Protein AF-A0AAV7ZKL2-F1 (afdb_monomer_lite)

Organism: NCBI:txid1746091

Foldseek 3Di:
DPPVVVVVVVVVVVVVVVVVVVVVVVVVVVVVVVVVVVVVVVVVVVVVVVPPPPDPDPDPDDDDDDDPDDDDDDPDDPDPDPPPPPVVVLVVQLVVLLQVQLVVLLVVLVVVLQQCQDFDDDPPDTDPRGVVQLVCLVVVLVVVLVCCLVPVLPLVVVLVVVQVVLVCVLVDCPPVVLVVVLCVLPDPVVLVVQVVVLVVLCVDPNVVVCVVVVHRSVVCSVVVSVVVSVVCSVVVVVCSVPDDCPVVPPSVVVSVVVSVVSVVVSVPDHSVNSSVVVCVVVVVPSVVVSVVSSVVSSVVSNVVVVVDPDD

Secondary structure (DSSP, 8-state):
--SHHHHHHHHHHHHHHHHHHHHHHHHHHHHHHHHHHHHHHHHHHHHHTTSS-SSS-S---S---S---------SSSSSSSSSSSHHHHHHHHHHHHHHHHHHHHHHHHHHHHHHHS---STT-PPTT-SHHHHTHHHHHHHHHHHHHHHTS-HHHHHHHHHHHHHHHHHSTTS-HHHHHHHHHTSHHHHHHHHHHHHHHHTSHHHHHHHHTT--GGGGHHHHHHHHHHHHHHHHHHHHHH--HHHH--HHHHHHHHHHHHHHHHHT--HHHHHHHHHHHHHHHHHHHHHHHHHHHHHHHHHHHHTTS--

Radius of gyration: 42.63 Å; chains: 1; bounding box: 90×62×143 Å

Sequence (311 aa):
MSEQSKTKTKDTARESDNESEISIRVNQNESEISSEYSQKISVGLASNTKNESNYFDDLEINKKEDLQKNKPEKTWAKKHLTKGTIRQQTTGEYFLAFGLFGFAGGITNWLAVKMLFDKIGHGKYYLPGSAIIPHRFKAIRETIKNTIMKTFFDQNYLNKYISKKFNRIMSNSDLNIEGKLKNILESPQVEKIIDQKLEDLKNKPEGLVLVMMGIEPSKLKPLILPFIINAAKDFVPLLLSAFDPKKFIKIRKIRKELDKLMTEKLKELTPPIVKKLMEDVIREHLSWLIVWGCVFGGCIGLVSKFAGYGS

Structure (mmCIF, N/CA/C/O backbone):
data_AF-A0AAV7ZKL2-F1
#
_entry.id   AF-A0AAV7ZKL2-F1
#
loop_
_atom_site.group_PDB
_atom_site.id
_atom_site.type_symbol
_atom_site.label_atom_id
_atom_site.label_alt_id
_atom_site.label_comp_id
_atom_site.label_asym_id
_atom_site.label_entity_id
_atom_site.label_seq_id
_atom_site.pdbx_PDB_ins_code
_atom_site.Cartn_x
_atom_site.Cartn_y
_atom_site.Cartn_z
_atom_site.occupancy
_atom_site.B_iso_or_equiv
_atom_site.auth_seq_id
_atom_site.auth_comp_id
_atom_site.auth_asym_id
_atom_site.auth_atom_id
_atom_site.pdbx_PDB_model_num
ATOM 1 N N . MET A 1 1 ? 13.837 -33.362 26.552 1.00 44.59 1 MET A N 1
ATOM 2 C CA . MET A 1 1 ? 14.248 -32.154 25.796 1.00 44.59 1 MET A CA 1
ATOM 3 C C . MET A 1 1 ? 14.617 -32.485 24.338 1.00 44.59 1 MET A C 1
ATOM 5 O O . MET A 1 1 ? 15.546 -31.902 23.801 1.00 44.59 1 MET A O 1
ATOM 9 N N . SER A 1 2 ? 13.900 -33.411 23.679 1.00 45.00 2 SER A N 1
ATOM 10 C CA . SER A 1 2 ? 14.272 -33.940 22.348 1.00 45.00 2 SER A CA 1
ATOM 11 C C . SER A 1 2 ? 13.118 -34.032 21.334 1.00 45.00 2 SER A C 1
ATOM 13 O O . SER A 1 2 ? 13.372 -34.321 20.167 1.00 45.00 2 SER A O 1
ATOM 15 N N . GLU A 1 3 ? 11.868 -33.734 21.714 1.00 37.47 3 GLU A N 1
ATOM 16 C CA . GLU A 1 3 ? 10.716 -33.796 20.791 1.00 37.47 3 GLU A CA 1
ATOM 17 C C . GLU A 1 3 ? 10.340 -32.446 20.160 1.00 37.47 3 GLU A C 1
ATOM 19 O O . GLU A 1 3 ? 9.916 -32.414 19.008 1.00 37.47 3 GLU A O 1
ATOM 24 N N . GLN A 1 4 ? 10.599 -31.315 20.828 1.00 36.25 4 GLN A N 1
ATOM 25 C CA . GLN A 1 4 ? 10.319 -29.981 20.265 1.00 36.25 4 GLN A CA 1
ATOM 26 C C . GLN A 1 4 ? 11.301 -29.543 19.157 1.00 36.25 4 GLN A C 1
ATOM 28 O O . GLN A 1 4 ? 11.009 -28.613 18.409 1.00 36.25 4 GLN A O 1
ATOM 33 N N . SER A 1 5 ? 12.442 -30.226 19.002 1.00 38.50 5 SER A N 1
ATOM 34 C CA . SER A 1 5 ? 13.404 -29.945 17.925 1.00 38.50 5 SER A CA 1
ATOM 35 C C . SER A 1 5 ? 13.091 -30.688 16.622 1.00 38.50 5 SER A C 1
ATOM 37 O O . SER A 1 5 ? 13.609 -30.294 15.584 1.00 38.50 5 SER A O 1
ATOM 39 N N . LYS A 1 6 ? 12.259 -31.744 16.637 1.00 39.72 6 LYS A N 1
ATOM 40 C CA . LYS A 1 6 ? 11.942 -32.535 15.428 1.00 39.72 6 LYS A CA 1
ATOM 41 C C . LYS A 1 6 ? 10.732 -32.003 14.657 1.00 39.72 6 LYS A C 1
ATOM 43 O O . LYS A 1 6 ? 10.650 -32.200 13.448 1.00 39.72 6 LYS A O 1
ATOM 48 N N . THR A 1 7 ? 9.812 -31.310 15.323 1.00 41.25 7 THR A N 1
ATOM 49 C CA . THR A 1 7 ? 8.640 -30.691 14.681 1.00 41.25 7 THR A CA 1
ATOM 50 C C . THR A 1 7 ? 9.015 -29.418 13.924 1.00 41.25 7 THR A C 1
ATOM 52 O O . THR A 1 7 ? 8.575 -29.229 12.794 1.00 41.25 7 THR A O 1
ATOM 55 N N . LYS A 1 8 ? 9.938 -28.612 14.463 1.00 38.28 8 LYS A N 1
ATOM 56 C CA . LYS A 1 8 ? 10.385 -27.360 13.831 1.00 38.28 8 LYS A CA 1
ATOM 57 C C . LYS A 1 8 ? 11.154 -27.568 12.515 1.00 38.28 8 LYS A C 1
ATOM 59 O O . LYS A 1 8 ? 11.077 -26.718 11.634 1.00 38.28 8 LYS A O 1
ATOM 64 N N . THR A 1 9 ? 11.844 -28.702 12.359 1.00 41.78 9 THR A N 1
ATOM 65 C CA . THR A 1 9 ? 12.583 -29.066 11.131 1.00 41.78 9 THR A CA 1
ATOM 66 C C . THR A 1 9 ? 11.676 -29.646 10.039 1.00 41.78 9 THR A C 1
ATOM 68 O O . THR A 1 9 ? 11.985 -29.532 8.859 1.00 41.78 9 THR A O 1
ATOM 71 N N . LYS A 1 10 ? 10.533 -30.249 10.403 1.00 39.06 10 LYS A N 1
ATOM 72 C CA . LYS A 1 10 ? 9.569 -30.792 9.428 1.00 39.06 10 LYS A CA 1
ATOM 73 C C . LYS A 1 10 ? 8.690 -29.714 8.792 1.00 39.06 10 LYS A C 1
ATOM 75 O O . LYS A 1 10 ? 8.343 -29.851 7.623 1.00 39.06 10 LYS A O 1
ATOM 80 N N . ASP A 1 11 ? 8.359 -28.658 9.533 1.00 38.00 11 ASP A N 1
ATOM 81 C CA . ASP A 1 11 ? 7.562 -27.548 8.996 1.00 38.00 11 ASP A CA 1
ATOM 82 C C . ASP A 1 11 ? 8.390 -26.616 8.100 1.00 38.00 11 ASP A C 1
ATOM 84 O O . ASP A 1 11 ? 7.890 -26.156 7.080 1.00 38.00 11 ASP A O 1
ATOM 88 N N . THR A 1 12 ? 9.683 -26.435 8.391 1.00 42.56 12 THR A N 1
ATOM 89 C CA . THR A 1 12 ? 10.598 -25.670 7.521 1.00 42.56 12 THR A CA 1
ATOM 90 C C . THR A 1 12 ? 10.920 -26.389 6.208 1.00 42.56 12 THR A C 1
ATOM 92 O O . THR A 1 12 ? 11.041 -25.728 5.183 1.00 42.56 12 THR A O 1
ATOM 95 N N . ALA A 1 13 ? 10.978 -27.727 6.200 1.00 41.06 13 ALA A N 1
ATOM 96 C CA . ALA A 1 13 ? 11.152 -28.508 4.969 1.00 41.06 13 ALA A CA 1
ATOM 97 C C . ALA A 1 13 ? 9.904 -28.479 4.058 1.00 41.06 13 ALA A C 1
ATOM 99 O O . ALA A 1 13 ? 10.018 -28.434 2.839 1.00 41.06 13 ALA A O 1
ATOM 100 N N . ARG A 1 14 ? 8.693 -28.436 4.635 1.00 40.38 14 ARG A N 1
ATOM 101 C CA . ARG A 1 14 ? 7.444 -28.319 3.855 1.00 40.38 14 ARG A CA 1
ATOM 102 C C . ARG A 1 14 ? 7.221 -26.939 3.238 1.00 40.38 14 ARG A C 1
ATOM 104 O O . ARG A 1 14 ? 6.470 -26.825 2.270 1.00 40.38 14 ARG A O 1
ATOM 111 N N . GLU A 1 15 ? 7.819 -25.901 3.808 1.00 39.53 15 GLU A N 1
ATOM 112 C CA . GLU A 1 15 ? 7.714 -24.532 3.298 1.00 39.53 15 GLU A CA 1
ATOM 113 C C . GLU A 1 15 ? 8.719 -24.298 2.151 1.00 39.53 15 GLU A C 1
ATOM 115 O O . GLU A 1 15 ? 8.346 -23.707 1.140 1.00 39.53 15 GLU A O 1
ATOM 120 N N . SER A 1 16 ? 9.918 -24.899 2.210 1.00 40.97 16 SER A N 1
ATOM 121 C CA . SER A 1 16 ? 10.894 -24.871 1.103 1.00 40.97 16 SER A CA 1
ATOM 122 C C . SER A 1 16 ? 10.471 -25.688 -0.125 1.00 40.97 16 SER A C 1
ATOM 124 O O . SER A 1 16 ? 10.729 -25.285 -1.262 1.00 40.97 16 SER A O 1
ATOM 126 N N . ASP A 1 17 ? 9.787 -26.818 0.078 1.00 41.12 17 ASP A N 1
ATOM 127 C CA . ASP A 1 17 ? 9.305 -27.661 -1.027 1.00 41.12 17 ASP A CA 1
ATOM 128 C C . ASP A 1 17 ? 8.138 -26.993 -1.782 1.00 41.12 17 ASP A C 1
ATOM 130 O O . ASP A 1 17 ? 8.035 -27.091 -3.003 1.00 41.12 17 ASP A O 1
ATOM 134 N N . ASN A 1 18 ? 7.302 -26.214 -1.085 1.00 39.66 18 ASN A N 1
ATOM 135 C CA . ASN A 1 18 ? 6.243 -25.427 -1.723 1.00 39.66 18 ASN A CA 1
ATOM 136 C C . ASN A 1 18 ? 6.785 -24.189 -2.456 1.00 39.66 18 ASN A C 1
ATOM 138 O O . ASN A 1 18 ? 6.288 -23.855 -3.530 1.00 39.66 18 ASN A O 1
ATOM 142 N N . GLU A 1 19 ? 7.801 -23.502 -1.925 1.00 37.06 19 GLU A N 1
ATOM 143 C CA . GLU A 1 19 ? 8.416 -22.356 -2.617 1.00 37.06 19 GLU A CA 1
ATOM 144 C C . GLU A 1 19 ? 9.202 -22.777 -3.870 1.00 37.06 19 GLU A C 1
ATOM 146 O O . GLU A 1 19 ? 9.198 -22.058 -4.876 1.00 37.06 19 GLU A O 1
ATOM 151 N N . SER A 1 20 ? 9.810 -23.967 -3.861 1.00 36.59 20 SER A N 1
ATOM 152 C CA . SER A 1 20 ? 10.465 -24.541 -5.043 1.00 36.59 20 SER A CA 1
ATOM 153 C C . SER A 1 20 ? 9.460 -25.019 -6.102 1.00 36.59 20 SER A C 1
ATOM 155 O O . SER A 1 20 ? 9.633 -24.709 -7.279 1.00 36.59 20 SER A O 1
ATOM 157 N N . GLU A 1 21 ? 8.347 -25.658 -5.724 1.00 37.62 21 GLU A N 1
ATOM 158 C CA . GLU A 1 21 ? 7.284 -25.997 -6.687 1.00 37.62 21 GLU A CA 1
ATOM 159 C C . GLU A 1 21 ? 6.609 -24.756 -7.297 1.00 37.62 21 GLU A C 1
ATOM 161 O O . GLU A 1 21 ? 6.293 -24.743 -8.491 1.00 37.62 21 GLU A O 1
ATOM 166 N N . ILE A 1 22 ? 6.404 -23.694 -6.511 1.00 37.97 22 ILE A N 1
ATOM 167 C CA . ILE A 1 22 ? 5.807 -22.443 -7.001 1.00 37.97 22 ILE A CA 1
ATOM 168 C C . ILE A 1 22 ? 6.769 -21.725 -7.956 1.00 37.97 22 ILE A C 1
ATOM 170 O O . ILE A 1 22 ? 6.339 -21.259 -9.011 1.00 37.97 22 ILE A O 1
ATOM 174 N N . SER A 1 23 ? 8.066 -21.679 -7.645 1.00 32.59 23 SER A N 1
ATOM 175 C CA . SER A 1 23 ? 9.062 -21.059 -8.529 1.00 32.59 23 SER A CA 1
ATOM 176 C C . SER A 1 23 ? 9.281 -21.850 -9.826 1.00 32.59 23 SER A C 1
ATOM 178 O O . SER A 1 23 ? 9.422 -21.233 -10.881 1.00 32.59 23 SER A O 1
ATOM 180 N N . ILE A 1 24 ? 9.198 -23.187 -9.805 1.00 40.25 24 ILE A N 1
ATOM 181 C CA . ILE A 1 24 ? 9.249 -24.021 -11.021 1.00 40.25 24 ILE A CA 1
ATOM 182 C C . ILE A 1 24 ? 8.011 -23.793 -11.906 1.00 40.25 24 ILE A C 1
ATOM 184 O O . ILE A 1 24 ? 8.153 -23.626 -13.119 1.00 40.25 24 ILE A O 1
ATOM 188 N N . ARG A 1 25 ? 6.805 -23.709 -11.324 1.00 36.47 25 ARG A N 1
ATOM 189 C CA . ARG A 1 25 ? 5.566 -23.449 -12.087 1.00 36.47 25 ARG A CA 1
ATOM 190 C C . ARG A 1 25 ? 5.500 -22.039 -12.679 1.00 36.47 25 ARG A C 1
ATOM 192 O O . ARG A 1 25 ? 4.938 -21.863 -13.757 1.00 36.47 25 ARG A O 1
ATOM 199 N N . VAL A 1 26 ? 6.079 -21.039 -12.011 1.00 38.12 26 VAL A N 1
ATOM 200 C CA . VAL A 1 26 ? 6.172 -19.670 -12.551 1.00 38.12 26 VAL A CA 1
ATOM 201 C C . VAL A 1 26 ? 7.152 -19.614 -13.728 1.00 38.12 26 VAL A C 1
ATOM 203 O O . VAL A 1 26 ? 6.817 -19.036 -14.759 1.00 38.12 26 VAL A O 1
ATOM 206 N N . ASN A 1 27 ? 8.298 -20.296 -13.634 1.00 33.47 27 ASN A N 1
ATOM 207 C CA . ASN A 1 27 ? 9.291 -20.331 -14.715 1.00 33.47 27 ASN A CA 1
ATOM 208 C C . ASN A 1 27 ? 8.800 -21.106 -15.954 1.00 33.47 27 ASN A C 1
ATOM 210 O O . ASN A 1 27 ? 9.063 -20.704 -17.086 1.00 33.47 27 ASN A O 1
ATOM 214 N N . GLN A 1 28 ? 8.045 -22.197 -15.761 1.00 34.66 28 GLN A N 1
ATOM 215 C CA . GLN A 1 28 ? 7.435 -22.935 -16.875 1.00 34.66 28 GLN A CA 1
ATOM 216 C C . GLN A 1 28 ? 6.382 -22.093 -17.609 1.00 34.66 28 GLN A C 1
ATOM 218 O O . GLN A 1 28 ? 6.427 -22.017 -18.838 1.00 34.66 28 GLN A O 1
ATOM 223 N N . ASN A 1 29 ? 5.527 -21.369 -16.880 1.00 33.56 29 ASN A N 1
ATOM 224 C CA . ASN A 1 29 ? 4.553 -20.458 -17.487 1.00 33.56 29 ASN A CA 1
ATOM 225 C C . ASN A 1 29 ? 5.222 -19.290 -18.235 1.00 33.56 29 ASN A C 1
ATOM 227 O O . ASN A 1 29 ? 4.767 -18.928 -19.315 1.00 33.56 29 ASN A O 1
ATOM 231 N N . GLU A 1 30 ? 6.317 -18.714 -17.729 1.00 36.22 30 GLU A N 1
ATOM 232 C CA . GLU A 1 30 ? 7.052 -17.662 -18.455 1.00 36.22 30 GLU A CA 1
ATOM 233 C C . GLU A 1 30 ? 7.718 -18.189 -19.738 1.00 36.22 30 GLU A C 1
ATOM 235 O O . GLU A 1 30 ? 7.753 -17.485 -20.753 1.00 36.22 30 GLU A O 1
ATOM 240 N N . SER A 1 31 ? 8.177 -19.446 -19.737 1.00 35.81 31 SER A N 1
ATOM 241 C CA . SER A 1 31 ? 8.758 -20.086 -20.922 1.00 35.81 31 SER A CA 1
ATOM 242 C C . SER A 1 31 ? 7.721 -20.422 -22.005 1.00 35.81 31 SER A C 1
ATOM 244 O O . SER A 1 31 ? 7.977 -20.173 -23.187 1.00 35.81 31 SER A O 1
ATOM 246 N N . GLU A 1 32 ? 6.526 -20.894 -21.627 1.00 39.91 32 GLU A N 1
ATOM 247 C CA . GLU A 1 32 ? 5.429 -21.158 -22.570 1.00 39.91 32 GLU A CA 1
ATOM 248 C C . GLU A 1 32 ? 4.914 -19.860 -23.194 1.00 39.91 32 GLU A C 1
ATOM 250 O O . GLU A 1 32 ? 4.787 -19.776 -24.419 1.00 39.91 32 GLU A O 1
ATOM 255 N N . ILE A 1 33 ? 4.738 -18.816 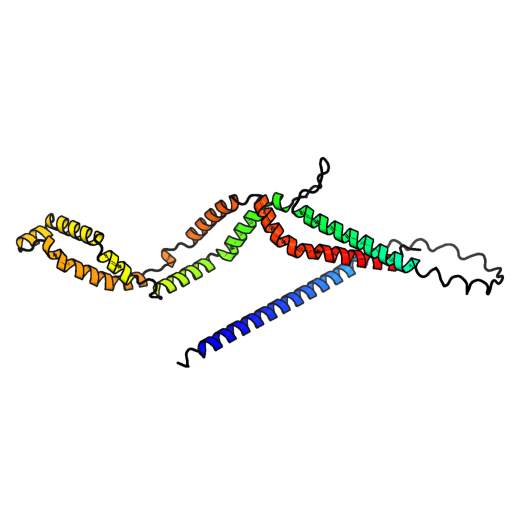-22.376 1.00 40.31 33 ILE A N 1
ATOM 256 C CA . ILE A 1 33 ? 4.294 -17.495 -22.825 1.00 40.31 33 ILE A CA 1
ATOM 257 C C . ILE A 1 33 ? 5.321 -16.885 -23.799 1.00 40.31 33 ILE A C 1
ATOM 259 O O . ILE A 1 33 ? 4.945 -16.399 -24.865 1.00 40.31 33 ILE A O 1
ATOM 263 N N . SER A 1 34 ? 6.624 -16.973 -23.509 1.00 38.09 34 SER A N 1
ATOM 264 C CA . SER A 1 34 ? 7.688 -16.476 -24.401 1.00 38.09 34 SER A CA 1
ATOM 265 C C . SER A 1 34 ? 7.764 -17.235 -25.741 1.00 38.09 34 SER A C 1
ATOM 267 O O . SER A 1 34 ? 8.010 -16.633 -26.796 1.00 38.09 34 SER A O 1
ATOM 269 N N . SER A 1 35 ? 7.476 -18.544 -25.737 1.00 37.53 35 SER A N 1
ATOM 270 C CA . SER A 1 35 ? 7.420 -19.352 -26.964 1.00 37.53 35 SER A CA 1
ATOM 271 C C . SER A 1 35 ? 6.200 -19.015 -27.835 1.00 37.53 35 SER A C 1
ATOM 273 O O . SER A 1 35 ? 6.327 -18.899 -29.058 1.00 37.53 35 SER A O 1
ATOM 275 N N . GLU A 1 36 ? 5.043 -18.751 -27.216 1.00 39.06 36 GLU A N 1
ATOM 276 C CA . GLU A 1 36 ? 3.803 -18.417 -27.922 1.00 39.06 36 GLU A CA 1
ATOM 277 C C . GLU A 1 36 ? 3.873 -17.012 -28.550 1.00 39.06 36 GLU A C 1
ATOM 279 O O . GLU A 1 36 ? 3.409 -16.797 -29.675 1.00 39.06 36 GLU A O 1
ATOM 284 N N . TYR A 1 37 ? 4.534 -16.058 -27.880 1.00 39.56 37 TYR A N 1
ATOM 285 C CA . TYR A 1 37 ? 4.826 -14.740 -28.455 1.00 39.56 37 TYR A CA 1
ATOM 286 C C . TYR A 1 37 ? 5.843 -14.815 -29.604 1.00 39.56 37 TYR A C 1
ATOM 288 O O . TYR A 1 37 ? 5.662 -14.141 -30.620 1.00 39.56 37 TYR A O 1
ATOM 296 N N . SER A 1 38 ? 6.860 -15.678 -29.513 1.00 35.50 38 SER A N 1
ATOM 297 C CA . SER A 1 38 ? 7.850 -15.861 -30.588 1.00 35.50 38 SER A CA 1
ATOM 298 C C . SER A 1 38 ? 7.253 -16.526 -31.840 1.00 35.50 38 SER A C 1
ATOM 300 O O . SER A 1 38 ? 7.606 -16.155 -32.966 1.00 35.50 38 SER A O 1
ATOM 302 N N . GLN A 1 39 ? 6.292 -17.446 -31.680 1.00 39.66 39 GLN A N 1
ATOM 303 C CA . GLN A 1 39 ? 5.546 -18.024 -32.806 1.00 39.66 39 GLN A CA 1
ATOM 304 C C . GLN A 1 39 ? 4.579 -17.022 -33.457 1.00 39.66 39 GLN A C 1
ATOM 306 O O . GLN A 1 39 ? 4.518 -16.935 -34.683 1.00 39.66 39 GLN A O 1
ATOM 311 N N . LYS A 1 40 ? 3.867 -16.199 -32.676 1.00 39.78 40 LYS A N 1
ATOM 312 C CA . LYS A 1 40 ? 2.963 -15.176 -33.241 1.00 39.78 40 LYS A CA 1
ATOM 313 C C . LYS A 1 40 ? 3.714 -14.071 -33.995 1.00 39.78 40 LYS A C 1
ATOM 315 O O . LYS A 1 40 ? 3.207 -13.574 -35.000 1.00 39.78 40 LYS A O 1
ATOM 320 N N . ILE A 1 41 ? 4.936 -13.732 -33.577 1.00 38.78 41 ILE A N 1
ATOM 321 C CA . ILE A 1 41 ? 5.789 -12.755 -34.277 1.00 38.78 41 ILE A CA 1
ATOM 322 C C . ILE A 1 41 ? 6.349 -13.337 -35.586 1.00 38.78 41 ILE A C 1
ATOM 324 O O . ILE A 1 41 ? 6.329 -12.659 -36.612 1.00 38.78 41 ILE A O 1
ATOM 328 N N . SER A 1 42 ? 6.778 -14.602 -35.603 1.00 38.81 42 SER A N 1
ATOM 329 C CA . SER A 1 42 ? 7.300 -15.248 -36.822 1.00 38.81 42 SER A CA 1
ATOM 330 C C . SER A 1 42 ? 6.220 -15.492 -37.888 1.00 38.81 42 SER A C 1
ATOM 332 O O . SER A 1 42 ? 6.487 -15.308 -39.076 1.00 38.81 42 SER A O 1
ATOM 334 N N . VAL A 1 43 ? 4.980 -15.795 -37.487 1.00 45.41 43 VAL A N 1
ATOM 335 C CA . VAL A 1 43 ? 3.835 -15.898 -38.414 1.00 45.41 43 VAL A CA 1
ATOM 336 C C . VAL A 1 43 ? 3.407 -14.521 -38.946 1.00 45.41 43 VAL A C 1
ATOM 338 O O . VAL A 1 43 ? 3.100 -14.399 -40.131 1.00 45.41 43 VAL A O 1
ATOM 341 N N . GLY A 1 44 ? 3.466 -13.466 -38.122 1.00 35.97 44 GLY A N 1
ATOM 342 C CA . GLY A 1 44 ? 3.170 -12.090 -38.546 1.00 35.97 44 GLY A CA 1
ATOM 343 C C . GLY A 1 44 ? 4.200 -11.496 -39.518 1.00 35.97 44 GLY A C 1
ATOM 344 O O . GLY A 1 44 ? 3.829 -10.777 -40.449 1.00 35.97 44 GLY A O 1
ATOM 345 N N . LEU A 1 45 ? 5.485 -11.840 -39.365 1.00 35.25 45 LEU A N 1
ATOM 346 C CA . LEU A 1 45 ? 6.537 -11.442 -40.309 1.00 35.25 45 LEU A CA 1
ATOM 347 C C . LEU A 1 45 ? 6.459 -12.206 -41.643 1.00 35.25 45 LEU A C 1
ATOM 349 O O . LEU A 1 45 ? 6.716 -11.611 -42.686 1.00 35.25 45 LEU A O 1
ATOM 353 N N . ALA A 1 46 ? 6.031 -13.474 -41.650 1.00 37.22 46 ALA A N 1
ATOM 354 C CA . ALA A 1 46 ? 5.854 -14.251 -42.883 1.00 37.22 46 ALA A CA 1
ATOM 355 C C . ALA A 1 46 ? 4.652 -13.795 -43.738 1.00 37.22 46 ALA A C 1
ATOM 357 O O . ALA A 1 46 ? 4.631 -14.021 -44.948 1.00 37.22 46 ALA A O 1
ATOM 358 N N . SER A 1 47 ? 3.654 -13.133 -43.139 1.00 36.88 47 SER A N 1
ATOM 359 C CA . SER A 1 47 ? 2.526 -12.546 -43.878 1.00 36.88 47 SER A CA 1
ATOM 360 C C . SER A 1 47 ? 2.833 -11.187 -44.514 1.00 36.88 47 SER A C 1
ATOM 362 O O . SER A 1 47 ? 2.133 -10.799 -45.446 1.00 36.88 47 SER A O 1
ATOM 364 N N . ASN A 1 48 ? 3.877 -10.482 -44.062 1.00 33.34 48 ASN A N 1
ATOM 365 C CA . ASN A 1 48 ? 4.215 -9.149 -44.574 1.00 33.34 48 ASN A CA 1
ATOM 366 C C . ASN A 1 48 ? 5.291 -9.168 -45.678 1.00 33.34 48 ASN A C 1
ATOM 368 O O . ASN A 1 48 ? 5.440 -8.199 -46.409 1.00 33.34 48 ASN A O 1
ATOM 372 N N . THR A 1 49 ? 5.995 -10.288 -45.869 1.00 34.19 49 THR A N 1
ATOM 373 C CA . THR A 1 49 ? 6.993 -10.461 -46.944 1.00 34.19 49 THR A CA 1
ATOM 374 C C . THR A 1 49 ? 6.392 -10.859 -48.295 1.00 34.19 49 THR A C 1
ATOM 376 O O . THR A 1 49 ? 7.100 -10.873 -49.297 1.00 34.19 49 THR A O 1
ATOM 379 N N . LYS A 1 50 ? 5.086 -11.156 -48.366 1.00 33.53 50 LYS A N 1
ATOM 380 C CA . LYS A 1 50 ? 4.395 -11.469 -49.632 1.00 33.53 50 LYS A CA 1
ATOM 381 C C . LYS A 1 50 ? 3.832 -10.251 -50.368 1.00 33.53 50 LYS A C 1
ATOM 383 O O . LYS A 1 50 ? 3.369 -10.416 -51.490 1.00 33.53 50 LYS A O 1
ATOM 388 N N . ASN A 1 51 ? 3.880 -9.053 -49.779 1.00 33.84 51 ASN A N 1
ATOM 389 C CA . ASN A 1 51 ? 3.267 -7.856 -50.368 1.00 33.84 51 ASN A CA 1
ATOM 390 C C . ASN A 1 51 ? 4.269 -6.804 -50.882 1.00 33.84 51 ASN A C 1
ATOM 392 O O . ASN A 1 51 ? 3.853 -5.754 -51.356 1.00 33.84 51 ASN A O 1
ATOM 396 N N . GLU A 1 52 ? 5.572 -7.102 -50.853 1.00 31.91 52 GLU A N 1
ATOM 397 C CA . GLU A 1 52 ? 6.639 -6.250 -51.415 1.00 31.91 52 GLU A CA 1
ATOM 398 C C . GLU A 1 52 ? 7.386 -6.928 -52.585 1.00 31.91 52 GLU A C 1
ATOM 400 O O . GLU A 1 52 ? 8.514 -6.574 -52.908 1.00 31.91 52 GLU A O 1
ATOM 405 N N . SER A 1 53 ? 6.752 -7.901 -53.252 1.00 31.98 53 SER A N 1
ATOM 406 C CA . SER A 1 53 ? 7.309 -8.622 -54.416 1.00 31.98 53 SER A CA 1
ATOM 407 C C . SER A 1 53 ? 6.868 -8.060 -55.781 1.00 31.98 53 SER A C 1
ATOM 409 O O . SER A 1 53 ? 7.173 -8.667 -56.798 1.00 31.98 53 SER A O 1
ATOM 411 N N . ASN A 1 54 ? 6.162 -6.925 -55.839 1.00 33.97 54 ASN A N 1
ATOM 412 C CA . ASN A 1 54 ? 5.593 -6.388 -57.088 1.00 33.97 54 ASN A CA 1
ATOM 413 C C . ASN A 1 54 ? 6.069 -4.959 -57.398 1.00 33.97 54 ASN A C 1
ATOM 415 O O . ASN A 1 54 ? 5.245 -4.080 -57.635 1.00 33.97 54 ASN A O 1
ATOM 419 N N . TYR A 1 55 ? 7.381 -4.703 -57.371 1.00 33.09 55 TYR A N 1
ATOM 420 C CA . TYR A 1 55 ? 7.924 -3.416 -57.845 1.00 33.09 55 TYR A CA 1
ATOM 421 C C . TYR A 1 55 ? 9.274 -3.488 -58.582 1.00 33.09 55 TYR A C 1
ATOM 423 O O . TYR A 1 55 ? 9.859 -2.449 -58.873 1.00 33.09 55 TYR A O 1
ATOM 431 N N . PHE A 1 56 ? 9.755 -4.680 -58.942 1.00 30.56 56 PHE A N 1
ATOM 432 C CA . PHE A 1 56 ? 10.994 -4.852 -59.711 1.00 30.56 56 PHE A CA 1
ATOM 433 C C . PHE A 1 56 ? 10.871 -6.030 -60.688 1.00 30.56 56 PHE A C 1
ATOM 435 O O . PHE A 1 56 ? 11.540 -7.036 -60.511 1.00 30.56 56 PHE A O 1
ATOM 442 N N . ASP A 1 57 ? 10.008 -5.914 -61.700 1.00 35.09 57 ASP A N 1
ATOM 443 C CA . ASP A 1 57 ? 9.984 -6.865 -62.833 1.00 35.09 57 ASP A CA 1
ATOM 444 C C . ASP A 1 57 ? 9.924 -6.187 -64.217 1.00 35.09 57 ASP A C 1
ATOM 446 O O . ASP A 1 57 ? 9.973 -6.856 -65.244 1.00 35.09 57 ASP A O 1
ATOM 450 N N . ASP A 1 58 ? 9.938 -4.854 -64.283 1.00 33.69 58 ASP A N 1
ATOM 451 C CA . ASP A 1 58 ? 9.975 -4.118 -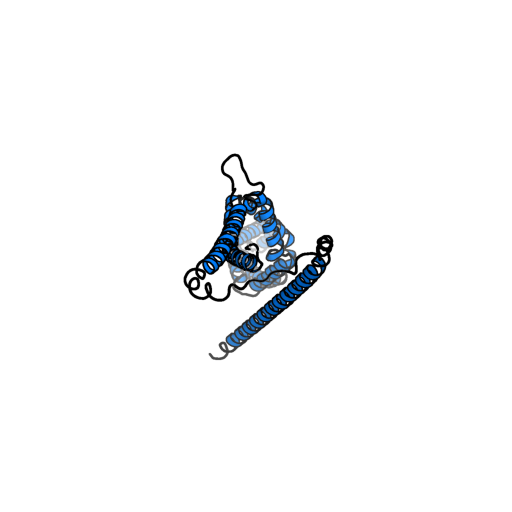65.549 1.00 33.69 58 ASP A CA 1
ATOM 452 C C . ASP A 1 58 ? 11.305 -3.378 -65.685 1.00 33.69 58 ASP A C 1
ATOM 454 O O . ASP A 1 58 ? 11.371 -2.194 -65.372 1.00 33.69 58 ASP A O 1
ATOM 458 N N . LEU A 1 59 ? 12.375 -4.072 -66.097 1.00 35.53 59 LEU A N 1
ATOM 459 C CA . LEU A 1 59 ? 13.564 -3.494 -66.763 1.00 35.53 59 LEU A CA 1
ATOM 460 C C . LEU A 1 59 ? 14.572 -4.587 -67.183 1.00 35.53 59 LEU A C 1
ATOM 462 O O . LEU A 1 59 ? 15.773 -4.470 -66.961 1.00 35.53 59 LEU A O 1
ATOM 466 N N . GLU A 1 60 ? 14.112 -5.660 -67.830 1.00 34.78 60 GLU A N 1
ATOM 467 C CA . GLU A 1 60 ? 15.019 -6.660 -68.419 1.00 34.78 60 GLU A CA 1
ATOM 468 C C . GLU A 1 60 ? 14.591 -7.076 -69.837 1.00 34.78 60 GLU A C 1
ATOM 470 O O . GLU A 1 60 ? 14.503 -8.249 -70.176 1.00 34.78 60 GLU A O 1
ATOM 475 N N . ILE A 1 61 ? 14.327 -6.093 -70.710 1.00 35.91 61 ILE A N 1
ATOM 476 C CA . ILE A 1 61 ? 14.146 -6.322 -72.156 1.00 35.91 61 ILE A CA 1
ATOM 477 C C . ILE A 1 61 ? 14.792 -5.179 -72.958 1.00 35.91 61 ILE A C 1
ATOM 479 O O . ILE A 1 61 ? 14.114 -4.241 -73.361 1.00 35.91 61 ILE A O 1
ATOM 483 N N . ASN A 1 62 ? 16.115 -5.239 -73.160 1.00 31.27 62 ASN A N 1
ATOM 484 C CA . ASN A 1 62 ? 16.829 -4.873 -74.404 1.00 31.27 62 ASN A CA 1
ATOM 485 C C . ASN A 1 62 ? 18.334 -4.680 -74.159 1.00 31.27 62 ASN A C 1
ATOM 487 O O . ASN A 1 62 ? 18.762 -3.612 -73.729 1.00 31.27 62 ASN A O 1
ATOM 491 N N . LYS A 1 63 ? 19.128 -5.702 -74.495 1.00 33.72 63 LYS A N 1
ATOM 492 C CA . LYS A 1 63 ? 20.429 -5.618 -75.200 1.00 33.72 63 LYS A CA 1
ATOM 493 C C . LYS A 1 63 ? 21.144 -6.966 -75.112 1.00 33.72 63 LYS A C 1
ATOM 495 O O . LYS A 1 63 ? 22.145 -7.140 -74.424 1.00 33.72 63 LYS A O 1
ATOM 500 N N . LYS A 1 64 ? 20.616 -7.944 -75.843 1.00 34.75 64 LYS A N 1
ATOM 501 C CA . LYS A 1 64 ? 21.438 -9.007 -76.415 1.00 34.75 64 LYS A CA 1
ATOM 502 C C . LYS A 1 64 ? 21.544 -8.707 -77.895 1.00 34.75 64 LYS A C 1
ATOM 504 O O . LYS A 1 64 ? 20.685 -9.133 -78.644 1.00 34.75 64 LYS A O 1
ATOM 509 N N . GLU A 1 65 ? 22.546 -7.928 -78.264 1.00 34.22 65 GLU A N 1
ATOM 510 C CA . GLU A 1 65 ? 23.236 -8.016 -79.547 1.00 34.22 65 GLU A CA 1
ATOM 511 C C . GLU A 1 65 ? 24.407 -7.031 -79.524 1.00 34.22 65 GLU A C 1
ATOM 513 O O . GLU A 1 65 ? 24.336 -5.964 -78.918 1.00 34.22 65 GLU A O 1
ATOM 518 N N . ASP A 1 66 ? 25.484 -7.471 -80.163 1.00 28.55 66 ASP A N 1
ATOM 519 C CA . ASP A 1 66 ? 26.725 -6.765 -80.468 1.00 28.55 66 ASP A CA 1
ATOM 520 C C . ASP A 1 66 ? 27.904 -6.889 -79.490 1.00 28.55 66 ASP A C 1
ATOM 522 O O . ASP A 1 66 ? 27.892 -6.460 -78.339 1.00 28.55 66 ASP A O 1
ATOM 526 N N . LEU A 1 67 ? 28.995 -7.391 -80.085 1.00 33.00 67 LEU A N 1
ATOM 527 C CA . LEU A 1 67 ? 30.394 -7.394 -79.639 1.00 33.00 67 LEU A CA 1
ATOM 528 C C . LEU A 1 67 ? 30.899 -8.654 -78.929 1.00 33.00 67 LEU A C 1
ATOM 530 O O . LEU A 1 67 ? 31.659 -8.622 -77.965 1.00 33.00 67 LEU A O 1
ATOM 534 N N . GLN A 1 68 ? 30.635 -9.790 -79.569 1.00 32.56 68 GLN A N 1
ATOM 535 C CA . GLN A 1 68 ? 31.602 -10.879 -79.644 1.00 32.56 68 GLN A CA 1
ATOM 536 C C . GLN A 1 68 ? 32.622 -10.563 -80.762 1.00 32.56 68 GLN A C 1
ATOM 538 O O . GLN A 1 68 ? 32.373 -10.887 -81.919 1.00 32.56 68 GLN A O 1
ATOM 543 N N . LYS A 1 69 ? 33.745 -9.892 -80.448 1.00 34.56 69 LYS A N 1
ATOM 544 C CA . LYS A 1 69 ? 35.007 -9.908 -81.234 1.00 34.56 69 LYS A CA 1
ATOM 545 C C . LYS A 1 69 ? 36.131 -9.143 -80.510 1.00 34.56 69 LYS A C 1
ATOM 547 O O . LYS A 1 69 ? 35.907 -8.064 -79.982 1.00 34.56 69 LYS A O 1
ATOM 552 N N . ASN A 1 70 ? 37.342 -9.708 -80.570 1.00 31.16 70 ASN A N 1
ATOM 553 C CA . ASN A 1 70 ? 38.645 -9.223 -80.075 1.00 31.16 70 ASN A CA 1
ATOM 554 C C . ASN A 1 70 ? 38.998 -9.409 -78.587 1.00 31.16 70 ASN A C 1
ATOM 556 O O . ASN A 1 70 ? 38.939 -8.500 -77.765 1.00 31.16 70 ASN A O 1
ATOM 560 N N . LYS A 1 71 ? 39.553 -10.594 -78.302 1.00 38.38 71 LYS A N 1
ATOM 561 C CA . LYS A 1 71 ? 40.611 -10.801 -77.300 1.00 38.38 71 LYS A CA 1
ATOM 562 C C . LYS A 1 71 ? 41.916 -10.175 -77.825 1.00 38.38 71 LYS A C 1
ATOM 564 O O . LYS A 1 71 ? 42.263 -10.427 -78.977 1.00 38.38 71 LYS A O 1
ATOM 569 N N . PRO A 1 72 ? 42.683 -9.471 -76.980 1.00 37.66 72 PRO A N 1
ATOM 570 C CA . PRO A 1 72 ? 44.070 -9.900 -76.835 1.00 37.66 72 PRO A CA 1
ATOM 571 C C . PRO A 1 72 ? 44.472 -10.097 -75.371 1.00 37.66 72 PRO A C 1
ATOM 573 O O . PRO A 1 72 ? 43.957 -9.478 -74.440 1.00 37.66 72 PRO A O 1
ATOM 576 N N . GLU A 1 73 ? 45.400 -11.027 -75.204 1.00 44.62 73 GLU A N 1
ATOM 577 C CA . GLU A 1 73 ? 46.009 -11.479 -73.963 1.00 44.62 73 GLU A CA 1
ATOM 578 C C . GLU A 1 73 ? 46.617 -10.341 -73.136 1.00 44.62 73 GLU A C 1
ATOM 580 O O . GLU A 1 73 ? 47.403 -9.542 -73.640 1.00 44.62 73 GLU A O 1
ATOM 585 N N . LYS A 1 74 ? 46.338 -10.339 -71.827 1.00 36.12 74 LYS A N 1
ATOM 586 C CA . LYS A 1 74 ? 47.243 -9.794 -70.803 1.00 36.12 74 LYS A CA 1
ATOM 587 C C . LYS A 1 74 ? 47.242 -10.705 -69.583 1.00 36.12 74 LYS A C 1
ATOM 589 O O . LYS A 1 74 ? 46.687 -10.403 -68.529 1.00 36.12 74 LYS A O 1
ATOM 594 N N . THR A 1 75 ? 47.864 -11.860 -69.755 1.00 43.69 75 THR A N 1
ATOM 595 C CA . THR A 1 75 ? 48.308 -12.735 -68.676 1.00 43.69 75 THR A CA 1
ATOM 596 C C . THR A 1 75 ? 49.589 -12.175 -68.044 1.00 43.69 75 THR A C 1
ATOM 598 O O . THR A 1 75 ? 50.505 -11.726 -68.722 1.00 43.69 75 THR A O 1
ATOM 601 N N . TRP A 1 76 ? 49.642 -12.274 -66.711 1.00 38.97 76 TRP A N 1
ATOM 602 C CA . TRP A 1 76 ? 50.847 -12.486 -65.891 1.00 38.97 76 TRP A CA 1
ATOM 603 C C . TRP A 1 76 ? 51.539 -11.327 -65.139 1.00 38.97 76 TRP A C 1
ATOM 605 O O . TRP A 1 76 ? 52.332 -11.615 -64.251 1.00 38.97 76 TRP A O 1
ATOM 615 N N . ALA A 1 77 ? 51.182 -10.049 -65.310 1.00 45.25 77 ALA A N 1
ATOM 616 C CA . ALA A 1 77 ? 51.895 -8.948 -64.616 1.00 45.25 77 ALA A CA 1
ATOM 617 C C . ALA A 1 77 ? 51.154 -8.270 -63.438 1.00 45.25 77 ALA A C 1
ATOM 619 O O . ALA A 1 77 ? 51.534 -7.183 -63.011 1.00 45.25 77 ALA A O 1
ATOM 620 N N . LYS A 1 78 ? 50.088 -8.870 -62.885 1.00 44.03 78 LYS A N 1
ATOM 621 C CA . LYS A 1 78 ? 49.306 -8.242 -61.790 1.00 44.03 78 LYS A CA 1
ATOM 622 C C . LYS A 1 78 ? 48.959 -9.165 -60.619 1.00 44.03 78 LYS A C 1
ATOM 624 O O . LYS A 1 78 ? 48.015 -8.897 -59.884 1.00 44.03 78 LYS A O 1
ATOM 629 N N . LYS A 1 79 ? 49.706 -10.262 -60.431 1.00 46.41 79 LYS A N 1
ATOM 630 C CA . LYS A 1 79 ? 49.397 -11.274 -59.399 1.00 46.41 79 LYS A CA 1
ATOM 631 C C . LYS A 1 79 ? 50.255 -11.198 -58.125 1.00 46.41 79 LYS A C 1
ATOM 633 O O . LYS A 1 79 ? 49.900 -11.851 -57.145 1.00 46.41 79 LYS A O 1
ATOM 638 N N . HIS A 1 80 ? 51.314 -10.378 -58.080 1.00 47.59 80 HIS A N 1
ATOM 639 C CA . HIS A 1 80 ? 52.281 -10.429 -56.966 1.00 47.59 80 HIS A CA 1
ATOM 640 C C . HIS A 1 80 ? 52.696 -9.099 -56.310 1.00 47.59 80 HIS A C 1
ATOM 642 O O . HIS A 1 80 ? 53.567 -9.131 -55.451 1.00 47.59 80 HIS A O 1
ATOM 648 N N . LEU A 1 81 ? 52.052 -7.959 -56.596 1.00 51.25 81 LEU A N 1
ATOM 649 C CA . LEU A 1 81 ? 52.439 -6.666 -55.984 1.00 51.25 81 LEU A CA 1
ATOM 650 C C . LEU A 1 81 ? 51.345 -5.929 -55.193 1.00 51.25 81 LEU A C 1
ATOM 652 O O . LEU A 1 81 ? 51.574 -4.831 -54.705 1.00 51.25 81 LEU A O 1
ATOM 656 N N . THR A 1 82 ? 50.177 -6.534 -54.977 1.00 48.28 82 THR A N 1
ATOM 657 C CA . THR A 1 82 ? 49.056 -5.892 -54.253 1.00 48.28 82 THR A CA 1
ATOM 658 C C . THR A 1 82 ? 48.429 -6.792 -53.188 1.00 48.28 82 THR A C 1
ATOM 660 O O . THR A 1 82 ? 47.235 -6.716 -52.919 1.00 48.28 82 THR A O 1
ATOM 663 N N . LYS A 1 83 ? 49.217 -7.666 -52.551 1.00 46.44 83 LYS A N 1
ATOM 664 C CA . LYS A 1 83 ? 48.721 -8.518 -51.450 1.00 46.44 83 LYS A CA 1
ATOM 665 C C . LYS A 1 83 ? 49.065 -8.013 -50.041 1.00 46.44 83 LYS A C 1
ATOM 667 O O . LYS A 1 83 ? 48.602 -8.609 -49.077 1.00 46.44 83 LYS A O 1
ATOM 672 N N . GLY A 1 84 ? 49.819 -6.915 -49.917 1.00 48.00 84 GLY A N 1
ATOM 673 C CA . GLY A 1 84 ? 50.262 -6.370 -48.623 1.00 48.00 84 GLY A CA 1
ATOM 674 C C . GLY A 1 84 ? 49.419 -5.230 -48.036 1.00 48.00 84 GLY A C 1
ATOM 675 O O . GLY A 1 84 ? 49.441 -5.041 -46.827 1.00 48.00 84 GLY A O 1
ATOM 676 N N . THR A 1 85 ? 48.649 -4.493 -48.847 1.00 48.66 85 THR A N 1
ATOM 677 C CA . THR A 1 85 ? 48.053 -3.207 -48.402 1.00 48.66 85 THR A CA 1
ATOM 678 C C . THR A 1 85 ? 46.518 -3.176 -48.421 1.00 48.66 85 THR A C 1
ATOM 680 O O . THR A 1 85 ? 45.919 -2.287 -47.832 1.00 48.66 85 THR A O 1
ATOM 683 N N . ILE A 1 86 ? 45.842 -4.167 -49.013 1.00 50.59 86 ILE A N 1
ATOM 684 C CA . ILE A 1 86 ? 44.373 -4.125 -49.202 1.00 50.59 86 ILE A CA 1
ATOM 685 C C . ILE A 1 86 ? 43.594 -4.731 -48.016 1.00 50.59 86 ILE A C 1
ATOM 687 O O . ILE A 1 86 ? 42.400 -4.509 -47.860 1.00 50.59 86 ILE A O 1
ATOM 691 N N . ARG A 1 87 ? 44.253 -5.455 -47.104 1.00 48.84 87 ARG A N 1
ATOM 692 C CA . ARG A 1 87 ? 43.553 -6.214 -46.051 1.00 48.84 87 ARG A CA 1
ATOM 693 C C . ARG A 1 87 ? 43.200 -5.407 -44.789 1.00 48.84 87 ARG A C 1
ATOM 695 O O . ARG A 1 87 ? 42.465 -5.909 -43.947 1.00 48.84 87 ARG A O 1
ATOM 702 N N . GLN A 1 88 ? 43.705 -4.176 -44.658 1.00 52.38 88 GLN A N 1
ATOM 703 C CA . GLN A 1 88 ? 43.432 -3.298 -43.506 1.00 52.38 88 GLN A CA 1
ATOM 704 C C . GLN A 1 88 ? 42.210 -2.385 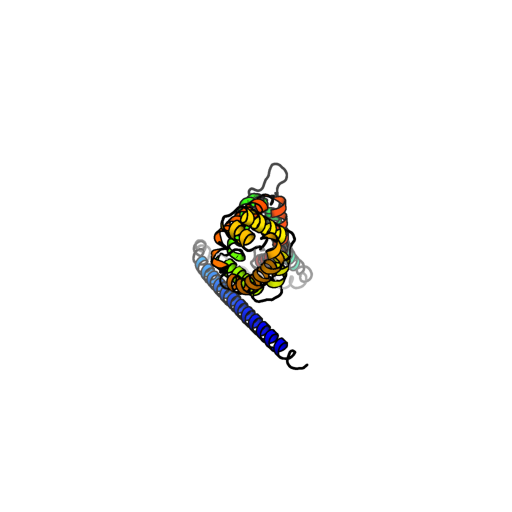-43.709 1.00 52.38 88 GLN A C 1
ATOM 706 O O . GLN A 1 88 ? 41.629 -1.934 -42.727 1.00 52.38 88 GLN A O 1
ATOM 711 N N . GLN A 1 89 ? 41.779 -2.140 -44.954 1.00 54.81 89 GLN A N 1
ATOM 712 C CA . GLN A 1 89 ? 40.636 -1.255 -45.227 1.00 54.81 89 GLN A CA 1
ATOM 713 C C . GLN A 1 89 ? 39.292 -1.923 -44.902 1.00 54.81 89 GLN A C 1
ATOM 715 O O . GLN A 1 89 ? 38.428 -1.297 -44.302 1.00 54.81 89 GLN A O 1
ATOM 720 N N . THR A 1 90 ? 39.145 -3.225 -45.154 1.00 62.94 90 THR A N 1
ATOM 721 C CA . THR A 1 90 ? 37.879 -3.930 -44.903 1.00 62.94 90 THR A CA 1
ATOM 722 C C . THR A 1 90 ? 37.542 -4.068 -43.418 1.00 62.94 90 THR A C 1
ATOM 724 O O . THR A 1 90 ? 36.411 -3.803 -43.034 1.00 62.94 90 THR A O 1
ATOM 727 N N . THR A 1 91 ? 38.492 -4.432 -42.547 1.00 71.31 91 THR A N 1
ATOM 728 C CA . THR A 1 91 ? 38.204 -4.638 -41.109 1.00 71.31 91 THR A CA 1
ATOM 729 C C . THR A 1 91 ? 37.857 -3.330 -40.392 1.00 71.31 91 THR A C 1
ATOM 731 O O . THR A 1 91 ? 36.988 -3.316 -39.519 1.00 71.31 91 THR A O 1
ATOM 734 N N . GLY A 1 92 ? 38.500 -2.224 -40.787 1.00 80.00 92 GLY A N 1
ATOM 735 C CA . GLY A 1 92 ? 38.219 -0.896 -40.240 1.00 80.00 92 GLY A CA 1
ATOM 736 C C . GLY A 1 92 ? 36.797 -0.422 -40.542 1.00 80.00 92 GLY A C 1
ATOM 737 O O . GLY A 1 92 ? 36.157 0.177 -39.682 1.00 80.00 92 GLY A O 1
ATOM 738 N N . GLU A 1 93 ? 36.261 -0.751 -41.718 1.00 82.19 93 GLU A N 1
ATOM 739 C CA . GLU A 1 93 ? 34.904 -0.362 -42.115 1.00 82.19 93 GLU A CA 1
ATOM 740 C C . GLU A 1 93 ? 33.802 -1.092 -41.338 1.00 82.19 93 GLU A C 1
ATOM 742 O O . GLU A 1 93 ? 32.795 -0.474 -40.985 1.00 82.19 93 GLU A O 1
ATOM 747 N N . TYR A 1 94 ? 33.991 -2.378 -41.025 1.00 85.38 94 TYR A N 1
ATOM 748 C CA . TYR A 1 94 ? 33.060 -3.129 -40.173 1.00 85.38 94 TYR A CA 1
ATOM 749 C C . TYR A 1 94 ? 33.062 -2.602 -38.738 1.00 85.38 94 TYR A C 1
ATOM 751 O O . TYR A 1 94 ? 32.000 -2.440 -38.138 1.00 85.38 94 TYR A O 1
ATOM 759 N N . PHE A 1 95 ? 34.243 -2.291 -38.197 1.00 88.94 95 PHE A N 1
ATOM 760 C CA . PHE A 1 95 ? 34.363 -1.724 -36.856 1.00 88.94 95 PHE A CA 1
ATOM 761 C C . PHE A 1 95 ? 33.751 -0.320 -36.776 1.00 88.94 95 PHE A C 1
ATOM 763 O O . PHE A 1 95 ? 33.047 -0.009 -35.817 1.00 88.94 95 PHE A O 1
ATOM 770 N N . LEU A 1 96 ? 33.952 0.507 -37.807 1.00 89.31 96 LEU A N 1
ATOM 771 C CA . LEU A 1 96 ? 33.348 1.835 -37.904 1.00 89.31 96 LEU A CA 1
ATOM 772 C C . LEU A 1 96 ? 31.821 1.739 -37.982 1.00 89.31 96 LEU A C 1
ATOM 774 O O . LEU A 1 96 ? 31.138 2.444 -37.245 1.00 89.31 96 LEU A O 1
ATOM 778 N N . ALA A 1 97 ? 31.274 0.842 -38.807 1.00 89.44 97 ALA A N 1
ATOM 779 C CA . ALA A 1 97 ? 29.830 0.638 -38.885 1.00 89.44 97 ALA A CA 1
ATOM 780 C C . ALA A 1 97 ? 29.251 0.131 -37.554 1.00 89.44 97 ALA A C 1
ATOM 782 O O . ALA A 1 97 ? 28.280 0.698 -37.057 1.00 89.44 97 ALA A O 1
ATOM 783 N N . PHE A 1 98 ? 29.874 -0.868 -36.923 1.00 91.75 98 PHE A N 1
ATOM 784 C CA . PHE A 1 98 ? 29.458 -1.341 -35.601 1.00 91.75 98 PHE A CA 1
ATOM 785 C C . PHE A 1 98 ? 29.472 -0.204 -34.566 1.00 91.75 98 PHE A C 1
ATOM 787 O O . PHE A 1 98 ? 28.501 0.000 -33.840 1.00 91.75 98 PHE A O 1
ATOM 794 N N . GLY A 1 99 ? 30.556 0.574 -34.529 1.00 92.88 99 GLY A N 1
ATOM 795 C CA . GLY A 1 99 ? 30.716 1.688 -33.604 1.00 92.88 99 GLY A CA 1
ATOM 796 C C . GLY A 1 99 ? 29.702 2.806 -33.833 1.00 92.88 99 GLY A C 1
ATOM 797 O O . GLY A 1 99 ? 29.082 3.258 -32.878 1.00 92.88 99 GLY A O 1
ATOM 798 N N . LEU A 1 100 ? 29.487 3.231 -35.082 1.00 93.69 100 LEU A N 1
ATOM 799 C CA . LEU A 1 100 ? 28.588 4.337 -35.416 1.00 93.69 100 LEU A CA 1
ATOM 800 C C . LEU A 1 100 ? 27.125 3.982 -35.138 1.00 93.69 100 LEU A C 1
ATOM 802 O O . LEU A 1 100 ? 26.417 4.751 -34.488 1.00 93.69 100 LEU A O 1
ATOM 806 N N . PHE A 1 101 ? 26.677 2.811 -35.596 1.00 93.25 101 PHE A N 1
ATOM 807 C CA . PHE A 1 101 ? 25.301 2.378 -35.373 1.00 93.25 101 PHE A CA 1
ATOM 808 C C . PHE A 1 101 ? 25.059 1.989 -33.908 1.00 93.25 101 PHE A C 1
ATOM 810 O O . PHE A 1 101 ? 24.006 2.317 -33.360 1.00 93.25 101 PHE A O 1
ATOM 817 N N . GLY A 1 102 ? 26.036 1.375 -33.233 1.00 94.69 102 GLY A N 1
ATOM 818 C CA . GLY A 1 102 ? 25.966 1.107 -31.796 1.00 94.69 102 GLY A CA 1
ATOM 819 C C . GLY A 1 102 ? 25.920 2.390 -30.964 1.00 94.69 102 GLY A C 1
ATOM 820 O O . GLY A 1 102 ? 25.066 2.541 -30.095 1.00 94.69 102 GLY A O 1
ATOM 821 N N . PHE A 1 103 ? 26.766 3.371 -31.273 1.00 95.06 103 PHE A N 1
ATOM 822 C CA . PHE A 1 103 ? 26.760 4.673 -30.607 1.00 95.06 103 PHE A CA 1
ATOM 823 C C . PHE A 1 103 ? 25.445 5.430 -30.828 1.00 95.06 103 PHE A C 1
ATOM 825 O O . PHE A 1 103 ? 24.878 5.958 -29.872 1.00 95.06 103 PHE A O 1
ATOM 832 N N . ALA A 1 104 ? 24.913 5.434 -32.055 1.00 95.44 104 ALA A N 1
ATOM 833 C CA . ALA A 1 104 ? 23.615 6.036 -32.355 1.00 95.44 104 ALA A CA 1
ATOM 834 C C . ALA A 1 104 ? 22.466 5.349 -31.593 1.00 95.44 104 ALA A C 1
ATOM 836 O O . ALA A 1 104 ? 21.589 6.034 -31.057 1.00 95.44 104 ALA A O 1
ATOM 837 N N . GLY A 1 105 ? 22.487 4.015 -31.486 1.00 92.56 105 GLY A N 1
ATOM 838 C CA . GLY A 1 105 ? 21.517 3.246 -30.699 1.00 92.56 105 GLY A CA 1
ATOM 839 C C . GLY A 1 105 ? 21.597 3.559 -29.201 1.00 92.56 105 GLY A C 1
ATOM 840 O O . GLY A 1 105 ? 20.579 3.844 -28.565 1.00 92.56 105 GLY A O 1
ATOM 841 N N . GLY A 1 106 ? 22.813 3.597 -28.652 1.00 93.38 106 GLY A N 1
ATOM 842 C CA . GLY A 1 106 ? 23.071 3.952 -27.258 1.00 93.38 106 GLY A CA 1
ATOM 843 C C . GLY A 1 106 ? 22.642 5.375 -26.909 1.00 93.38 106 GLY A C 1
ATOM 844 O O . GLY A 1 106 ? 21.927 5.577 -25.927 1.00 93.38 106 GLY A O 1
ATOM 845 N N . ILE A 1 107 ? 23.023 6.364 -27.726 1.00 93.25 107 ILE A N 1
ATOM 846 C CA . ILE A 1 107 ? 22.650 7.769 -27.509 1.00 93.25 107 ILE A CA 1
ATOM 847 C C . ILE A 1 107 ? 21.142 7.955 -27.584 1.00 93.25 107 ILE A C 1
ATOM 849 O O . ILE A 1 107 ? 20.579 8.607 -26.706 1.00 93.25 107 ILE A O 1
ATOM 853 N N . THR A 1 108 ? 20.484 7.388 -28.596 1.00 91.81 108 THR A N 1
ATOM 854 C CA . THR A 1 108 ? 19.030 7.515 -28.760 1.00 91.81 108 THR A CA 1
ATOM 855 C C . THR A 1 108 ? 18.297 6.925 -27.558 1.00 91.81 108 THR A C 1
ATOM 857 O O . THR A 1 108 ? 17.391 7.562 -27.020 1.00 91.81 108 THR A O 1
ATOM 860 N N . ASN A 1 109 ? 18.718 5.752 -27.072 1.00 91.94 109 ASN A N 1
ATOM 861 C CA . ASN A 1 109 ? 18.086 5.146 -25.906 1.00 91.94 109 ASN A CA 1
ATOM 862 C C . ASN A 1 109 ? 18.385 5.908 -24.604 1.00 91.94 109 ASN A C 1
ATOM 864 O O . ASN A 1 109 ? 17.481 6.150 -23.807 1.00 91.94 109 ASN A O 1
ATOM 868 N N . TRP A 1 110 ? 19.625 6.359 -24.396 1.00 90.75 110 TRP A N 1
ATOM 869 C CA . TRP A 1 110 ? 19.968 7.218 -23.258 1.00 90.75 110 TRP A CA 1
ATOM 870 C C . TRP A 1 110 ? 19.142 8.510 -23.255 1.00 90.75 110 TRP A C 1
ATOM 872 O O . TRP A 1 110 ? 18.616 8.920 -22.216 1.00 90.75 110 TRP A O 1
ATOM 882 N N . LEU A 1 111 ? 18.981 9.124 -24.429 1.00 89.06 111 LEU A N 1
ATOM 883 C CA . LEU A 1 111 ? 18.167 10.316 -24.610 1.00 89.06 111 LEU A CA 1
ATOM 884 C C . LEU A 1 111 ? 16.697 10.034 -24.287 1.00 89.06 111 LEU A C 1
ATOM 886 O O . LEU A 1 111 ? 16.073 10.845 -23.606 1.00 89.06 111 LEU A O 1
ATOM 890 N N . ALA A 1 112 ? 16.163 8.880 -24.698 1.00 88.00 112 ALA A N 1
ATOM 891 C CA . ALA A 1 112 ? 14.803 8.458 -24.373 1.00 88.00 112 ALA A CA 1
ATOM 892 C C . ALA A 1 112 ? 14.592 8.310 -22.857 1.00 88.00 112 ALA A C 1
ATOM 894 O O . ALA A 1 112 ? 13.629 8.853 -22.313 1.00 88.00 112 ALA A O 1
ATOM 895 N N . VAL A 1 113 ? 15.525 7.661 -22.147 1.00 88.12 113 VAL A N 1
ATOM 896 C CA . VAL A 1 113 ? 15.477 7.552 -20.677 1.00 88.12 113 VAL A CA 1
ATOM 897 C C . VAL A 1 113 ? 15.502 8.936 -20.038 1.00 88.12 113 VAL A C 1
ATOM 899 O O . VAL A 1 113 ? 14.673 9.246 -19.185 1.00 88.12 113 VAL A O 1
ATOM 902 N N . LYS A 1 114 ? 16.412 9.808 -20.479 1.00 87.12 114 LYS A N 1
ATOM 903 C CA . LYS A 1 114 ? 16.497 11.183 -19.979 1.00 87.12 114 LYS A CA 1
ATOM 904 C C . LYS A 1 114 ? 15.209 11.968 -20.265 1.00 87.12 114 LYS A C 1
ATOM 906 O O . LYS A 1 114 ? 14.776 12.743 -19.418 1.00 87.12 114 LYS A O 1
ATOM 911 N N . MET A 1 115 ? 14.558 11.727 -21.404 1.00 87.50 115 MET A N 1
ATOM 912 C CA . MET A 1 115 ? 13.326 12.404 -21.823 1.00 87.50 115 MET A CA 1
ATOM 913 C C . MET A 1 115 ? 12.121 12.024 -20.958 1.00 87.50 115 MET A C 1
ATOM 915 O O . MET A 1 115 ? 11.199 12.825 -20.818 1.00 87.50 115 MET A O 1
ATOM 919 N N . LEU A 1 116 ? 12.113 10.834 -20.351 1.00 87.44 116 LEU A N 1
ATOM 920 C CA . LEU A 1 116 ? 11.046 10.427 -19.431 1.00 87.44 116 LEU A CA 1
ATOM 921 C C . LEU A 1 116 ? 11.021 11.287 -18.157 1.00 87.44 116 LEU A C 1
ATOM 923 O O . LEU A 1 116 ? 9.939 11.624 -17.660 1.00 87.44 116 LEU A O 1
ATOM 927 N N . PHE A 1 117 ? 12.200 11.655 -17.650 1.00 86.69 117 PHE A N 1
ATOM 928 C CA . PHE A 1 117 ? 12.379 12.313 -16.351 1.00 86.69 117 PHE A CA 1
ATOM 929 C C . PHE A 1 117 ? 12.597 13.818 -16.449 1.00 86.69 117 PHE A C 1
ATOM 931 O O . PHE A 1 117 ? 12.073 14.573 -15.625 1.00 86.69 117 PHE A O 1
ATOM 938 N N . ASP A 1 118 ? 13.356 14.252 -17.449 1.00 84.75 118 ASP A N 1
ATOM 939 C CA . ASP A 1 118 ? 13.795 15.627 -17.612 1.00 84.75 118 ASP A CA 1
ATOM 940 C C . ASP A 1 118 ? 13.184 16.259 -18.858 1.00 84.75 118 ASP A C 1
ATOM 942 O O . ASP A 1 118 ? 12.890 15.604 -19.862 1.00 84.75 118 ASP A O 1
ATOM 946 N N . LYS A 1 119 ? 13.008 17.580 -18.800 1.00 81.12 119 LYS A N 1
ATOM 947 C CA . LYS A 1 119 ? 12.695 18.355 -19.997 1.00 81.12 119 LYS A CA 1
ATOM 948 C C . LYS A 1 119 ? 13.961 18.451 -20.834 1.00 81.12 119 LYS A C 1
ATOM 950 O O . LYS A 1 119 ? 14.983 18.932 -20.351 1.00 81.12 119 LYS A O 1
ATOM 955 N N . ILE A 1 120 ? 13.881 18.007 -22.083 1.00 72.25 120 ILE A N 1
ATOM 956 C CA . ILE A 1 120 ? 14.993 18.074 -23.029 1.00 72.25 120 ILE A CA 1
ATOM 957 C C . ILE A 1 120 ? 14.685 19.178 -24.037 1.00 72.25 120 ILE A C 1
ATOM 959 O O . ILE A 1 120 ? 13.677 19.129 -24.742 1.00 72.25 120 ILE A O 1
ATOM 963 N N . GLY A 1 121 ? 15.547 20.194 -24.047 1.00 65.88 121 GLY A N 1
ATOM 964 C CA . GLY A 1 121 ? 15.433 21.393 -24.874 1.00 65.88 121 GLY A CA 1
ATOM 965 C C . GLY A 1 121 ? 15.951 22.622 -24.126 1.00 65.88 121 GLY A C 1
ATOM 966 O O . GLY A 1 121 ? 15.468 22.937 -23.039 1.00 65.88 121 GLY A O 1
ATOM 967 N N . HIS A 1 122 ? 16.943 23.312 -24.690 1.00 55.41 122 HIS A N 1
ATOM 968 C CA . HIS A 1 122 ? 17.387 24.622 -24.209 1.00 55.41 122 HIS A CA 1
ATOM 969 C C . HIS A 1 122 ? 16.648 25.714 -24.997 1.00 55.41 122 HIS A C 1
ATOM 971 O O . HIS A 1 122 ? 16.780 25.810 -26.216 1.00 55.41 122 HIS A O 1
ATOM 977 N N . GLY A 1 123 ? 15.866 26.552 -24.313 1.00 64.81 123 GLY A N 1
ATOM 978 C CA . GLY A 1 123 ? 15.193 27.701 -24.928 1.00 64.81 123 GLY A CA 1
ATOM 979 C C . GLY A 1 123 ? 13.972 27.338 -25.786 1.00 64.81 123 GLY A C 1
ATOM 980 O O . GLY A 1 123 ? 13.057 26.679 -25.312 1.00 64.81 123 GLY A O 1
ATOM 981 N N . LYS A 1 124 ? 13.924 27.822 -27.036 1.00 48.81 124 LYS A N 1
ATOM 982 C CA . LYS A 1 124 ? 12.723 27.854 -27.906 1.00 48.81 124 LYS A CA 1
ATOM 983 C C . LYS A 1 124 ? 12.338 26.500 -28.538 1.00 48.81 124 LYS A C 1
ATOM 985 O O . LYS A 1 124 ? 11.243 26.379 -29.078 1.00 48.81 124 LYS A O 1
ATOM 990 N N . TYR A 1 125 ? 13.205 25.489 -28.457 1.00 60.53 125 TYR A N 1
ATOM 991 C CA . TYR A 1 125 ? 12.993 24.159 -29.039 1.00 60.53 125 TYR A CA 1
ATOM 992 C C . TYR A 1 125 ? 12.728 23.139 -27.931 1.00 60.53 125 TYR A C 1
ATOM 994 O O . TYR A 1 125 ? 13.630 22.438 -27.472 1.00 60.53 125 TYR A O 1
ATOM 1002 N N . TYR A 1 126 ? 11.483 23.086 -27.462 1.00 64.81 126 TYR A N 1
ATOM 1003 C CA . TYR A 1 126 ? 11.035 22.018 -26.575 1.00 64.81 126 TYR A CA 1
ATOM 1004 C C . TYR A 1 126 ? 10.616 20.822 -27.421 1.00 64.81 126 TYR A C 1
ATOM 1006 O O . TYR A 1 126 ? 9.736 20.964 -28.269 1.00 64.81 126 TYR A O 1
ATOM 1014 N N . LEU A 1 127 ? 11.198 19.642 -27.175 1.00 64.69 127 LEU A N 1
ATOM 1015 C CA . LEU A 1 127 ? 10.633 18.416 -27.731 1.00 64.69 127 LEU A CA 1
ATOM 1016 C C . LEU A 1 127 ? 9.263 18.177 -27.070 1.00 64.69 127 LEU A C 1
ATOM 1018 O O . LEU A 1 127 ? 9.211 17.997 -25.840 1.00 64.69 127 LEU A O 1
ATOM 1022 N N . PRO A 1 128 ? 8.157 18.201 -27.842 1.00 59.88 128 PRO A N 1
ATOM 1023 C CA . PRO A 1 128 ? 6.836 17.931 -27.298 1.00 59.88 128 PRO A CA 1
ATOM 1024 C C . PRO A 1 128 ? 6.819 16.502 -26.746 1.00 59.88 128 PRO A C 1
ATOM 1026 O O . PRO A 1 128 ? 7.174 15.552 -27.436 1.00 59.88 128 PRO A O 1
ATOM 1029 N N . GLY A 1 129 ? 6.452 16.357 -25.471 1.00 67.75 129 GLY A N 1
ATOM 1030 C CA . GLY A 1 129 ? 6.407 15.061 -24.783 1.00 67.75 129 GLY A CA 1
ATOM 1031 C C . GLY A 1 129 ? 7.586 14.750 -23.854 1.00 67.75 129 GLY A C 1
ATOM 1032 O O . GLY A 1 129 ? 7.602 13.673 -23.263 1.00 67.75 129 GLY A O 1
ATOM 1033 N N . SER A 1 130 ? 8.548 15.663 -23.673 1.00 76.00 130 SER A N 1
ATOM 1034 C CA . SER A 1 130 ? 9.584 15.498 -22.639 1.00 76.00 130 SER A CA 1
ATOM 1035 C C . SER A 1 130 ? 9.031 15.688 -21.215 1.00 76.00 130 SER A C 1
ATOM 1037 O O . SER A 1 130 ? 8.040 16.391 -21.004 1.00 76.00 130 SER A O 1
ATOM 1039 N N . ALA A 1 131 ? 9.669 15.052 -20.230 1.00 84.06 131 ALA A N 1
ATOM 1040 C CA . ALA A 1 131 ? 9.255 14.992 -18.827 1.00 84.06 131 ALA A CA 1
ATOM 1041 C C . ALA A 1 131 ? 7.858 14.369 -18.608 1.00 84.06 131 ALA A C 1
ATOM 1043 O O . ALA A 1 131 ? 7.039 14.883 -17.836 1.00 84.06 131 ALA A O 1
ATOM 1044 N N . ILE A 1 132 ? 7.578 13.245 -19.279 1.00 85.50 132 ILE A N 1
ATOM 1045 C CA . ILE A 1 132 ? 6.263 12.584 -19.242 1.00 85.50 132 ILE A CA 1
ATOM 1046 C C . ILE A 1 132 ? 5.841 12.187 -17.813 1.00 85.50 132 ILE A C 1
ATOM 1048 O O . ILE A 1 132 ? 4.672 12.333 -17.450 1.00 85.50 132 ILE A O 1
ATOM 1052 N N . ILE A 1 133 ? 6.789 11.733 -16.980 1.00 86.25 133 ILE A N 1
ATOM 1053 C CA . ILE A 1 133 ? 6.538 11.228 -15.621 1.00 86.25 133 ILE A CA 1
ATOM 1054 C C . ILE A 1 133 ? 6.089 12.352 -14.676 1.00 86.25 133 ILE A C 1
ATOM 1056 O O . ILE A 1 133 ? 4.976 12.268 -14.145 1.00 86.25 133 ILE A O 1
ATOM 1060 N N . PRO A 1 134 ? 6.868 13.436 -14.474 1.00 86.12 134 PRO A N 1
ATOM 1061 C CA . PRO A 1 134 ? 6.423 14.537 -13.624 1.00 86.12 134 PRO A CA 1
ATOM 1062 C C . PRO A 1 134 ? 5.189 15.248 -14.197 1.00 86.12 134 PRO A C 1
ATOM 1064 O O . PRO A 1 134 ? 4.395 15.776 -13.423 1.00 86.12 134 PRO A O 1
ATOM 1067 N N . HIS A 1 135 ? 4.969 15.231 -15.518 1.00 87.25 135 HIS A N 1
ATOM 1068 C CA . HIS A 1 135 ? 3.760 15.796 -16.122 1.00 87.25 135 HIS A CA 1
ATOM 1069 C C . HIS A 1 135 ? 2.499 14.979 -15.790 1.00 87.25 135 HIS A C 1
ATOM 1071 O O . HIS A 1 135 ? 1.446 15.548 -15.499 1.00 87.25 135 HIS A O 1
ATOM 1077 N N . ARG A 1 136 ? 2.601 13.643 -15.753 1.00 87.38 136 ARG A N 1
ATOM 1078 C CA . ARG A 1 136 ? 1.488 12.732 -15.424 1.00 87.38 136 ARG A CA 1
ATOM 1079 C C . ARG A 1 136 ? 1.432 12.317 -13.951 1.00 87.38 136 ARG A C 1
ATOM 1081 O O . ARG A 1 136 ? 0.721 11.373 -13.607 1.00 87.38 136 ARG A O 1
ATOM 1088 N N . PHE A 1 137 ? 2.098 13.047 -13.055 1.00 88.50 137 PHE A N 1
ATOM 1089 C CA . PHE A 1 137 ? 2.171 12.700 -11.631 1.00 88.50 137 PHE A CA 1
ATOM 1090 C C . PHE A 1 137 ? 0.794 12.514 -10.967 1.00 88.50 137 PHE A C 1
ATOM 1092 O O . PHE A 1 137 ? 0.643 11.661 -10.098 1.00 88.50 137 PHE A O 1
ATOM 1099 N N . LYS A 1 138 ? -0.238 13.274 -11.372 1.00 89.50 138 LYS A N 1
ATOM 1100 C CA . LYS A 1 138 ? -1.605 13.113 -10.841 1.00 89.50 138 LYS A CA 1
ATOM 1101 C C . LYS A 1 138 ? -2.161 11.719 -11.134 1.00 89.50 138 LYS A C 1
ATOM 1103 O O . LYS A 1 138 ? -2.605 11.056 -10.204 1.00 89.50 138 LYS A O 1
ATOM 1108 N N . ALA A 1 139 ? -2.054 11.277 -12.387 1.00 90.31 139 ALA A N 1
ATOM 1109 C CA . ALA A 1 139 ? -2.489 9.951 -12.808 1.00 90.31 139 ALA A CA 1
ATOM 1110 C C . ALA A 1 139 ? -1.670 8.855 -12.114 1.00 90.31 139 ALA A C 1
ATOM 1112 O O . ALA A 1 139 ? -2.236 7.889 -11.622 1.00 90.31 139 ALA A O 1
ATOM 1113 N N . ILE A 1 140 ? -0.349 9.035 -11.989 1.00 90.25 140 ILE A N 1
ATOM 1114 C CA . ILE A 1 140 ? 0.518 8.079 -11.281 1.00 90.25 140 ILE A CA 1
ATOM 1115 C C . ILE A 1 140 ? 0.078 7.920 -9.820 1.00 90.25 140 ILE A C 1
ATOM 1117 O O . ILE A 1 140 ? -0.077 6.799 -9.343 1.00 90.25 140 ILE A O 1
ATOM 1121 N N . ARG A 1 141 ? -0.172 9.026 -9.110 1.00 90.56 141 ARG A N 1
ATOM 1122 C CA . ARG A 1 141 ? -0.638 8.984 -7.714 1.00 90.56 141 ARG A CA 1
ATOM 1123 C C . ARG A 1 141 ? -1.981 8.284 -7.573 1.00 90.56 141 ARG A C 1
ATOM 1125 O O . ARG A 1 141 ? -2.164 7.508 -6.641 1.00 90.56 141 ARG A O 1
ATOM 1132 N N . GLU A 1 142 ? -2.906 8.540 -8.488 1.00 91.94 142 GLU A N 1
ATOM 1133 C CA . GLU A 1 142 ? -4.207 7.878 -8.502 1.00 91.94 142 GLU A CA 1
ATOM 1134 C C . GLU A 1 142 ? -4.078 6.374 -8.769 1.00 91.94 142 GLU A C 1
ATOM 1136 O O . GLU A 1 142 ? -4.665 5.567 -8.049 1.00 91.94 142 GLU A O 1
ATOM 1141 N N . THR A 1 143 ? -3.234 5.977 -9.723 1.00 92.31 143 THR A N 1
ATOM 1142 C CA . THR A 1 143 ? -2.923 4.567 -9.974 1.00 92.31 143 THR A CA 1
ATOM 1143 C C . THR A 1 143 ? -2.324 3.907 -8.736 1.00 92.31 143 THR A C 1
ATOM 1145 O O . THR A 1 143 ? -2.786 2.841 -8.344 1.00 92.31 143 THR A O 1
ATOM 1148 N N . ILE A 1 144 ? -1.362 4.547 -8.061 1.00 90.94 144 ILE A N 1
ATOM 1149 C CA . ILE A 1 144 ? -0.779 4.033 -6.811 1.00 90.94 144 ILE A CA 1
ATOM 1150 C C . ILE A 1 144 ? -1.868 3.851 -5.746 1.00 90.94 144 ILE A C 1
ATOM 1152 O O . ILE A 1 144 ? -1.960 2.780 -5.145 1.00 90.94 144 ILE A O 1
ATOM 1156 N N . LYS A 1 145 ? -2.733 4.857 -5.548 1.00 92.75 145 LYS A N 1
ATOM 1157 C CA . LYS A 1 145 ? -3.870 4.787 -4.616 1.00 92.75 145 LYS A CA 1
ATOM 1158 C C . LYS A 1 145 ? -4.732 3.558 -4.891 1.00 92.75 145 LYS A C 1
ATOM 1160 O O . LYS A 1 145 ? -5.011 2.770 -3.987 1.00 92.75 145 LYS A O 1
ATOM 1165 N N . ASN A 1 146 ? -5.145 3.406 -6.146 1.00 94.19 146 ASN A N 1
ATOM 1166 C CA . ASN A 1 146 ? -6.059 2.361 -6.579 1.00 94.19 146 ASN A CA 1
ATOM 1167 C C . ASN A 1 146 ? -5.417 0.981 -6.450 1.00 94.19 146 ASN A C 1
ATOM 1169 O O . ASN A 1 146 ? -6.047 0.065 -5.923 1.00 94.19 146 ASN A O 1
ATOM 1173 N N . THR A 1 147 ? -4.153 0.842 -6.850 1.00 93.81 147 THR A N 1
ATOM 1174 C CA . THR A 1 147 ? -3.387 -0.398 -6.701 1.00 93.81 147 THR A CA 1
ATOM 1175 C C . THR A 1 147 ? -3.261 -0.791 -5.237 1.00 93.81 147 THR A C 1
ATOM 1177 O O . THR A 1 147 ? -3.537 -1.941 -4.901 1.00 93.81 147 THR A O 1
ATOM 1180 N N . ILE A 1 148 ? -2.933 0.144 -4.340 1.00 92.38 148 ILE A N 1
ATOM 1181 C CA . ILE A 1 148 ? -2.826 -0.150 -2.907 1.00 92.38 148 ILE A CA 1
ATOM 1182 C C . ILE A 1 148 ? -4.188 -0.548 -2.326 1.00 92.38 148 ILE A C 1
ATOM 1184 O O . ILE A 1 148 ? -4.304 -1.564 -1.641 1.00 92.38 148 ILE A O 1
ATOM 1188 N N . MET A 1 149 ? -5.239 0.214 -2.637 1.00 93.19 149 MET A N 1
ATOM 1189 C CA . MET A 1 149 ? -6.590 -0.042 -2.138 1.00 93.19 149 MET A CA 1
ATOM 1190 C C . MET A 1 149 ? -7.153 -1.383 -2.626 1.00 93.19 149 MET A C 1
ATOM 1192 O O . MET A 1 149 ? -7.874 -2.063 -1.895 1.00 93.19 149 MET A O 1
ATOM 1196 N N . LYS A 1 150 ? -6.825 -1.772 -3.861 1.00 93.75 150 LYS A N 1
ATOM 1197 C CA . LYS A 1 150 ? -7.247 -3.038 -4.465 1.00 93.75 150 LYS A CA 1
ATOM 1198 C C . LYS A 1 150 ? -6.423 -4.225 -3.964 1.00 93.75 150 LYS A C 1
ATOM 1200 O O . LYS A 1 150 ? -6.999 -5.276 -3.722 1.00 93.75 150 LYS A O 1
ATOM 1205 N N . THR A 1 151 ? -5.110 -4.059 -3.809 1.00 91.81 151 THR A N 1
ATOM 1206 C CA . THR A 1 151 ? -4.182 -5.167 -3.519 1.00 91.81 151 THR A CA 1
ATOM 1207 C C . THR A 1 151 ? -4.039 -5.420 -2.021 1.00 91.81 151 THR A C 1
ATOM 1209 O O . THR A 1 151 ? -4.157 -6.556 -1.576 1.00 91.81 151 THR A O 1
ATOM 1212 N N . PHE A 1 152 ? -3.827 -4.370 -1.223 1.00 89.31 152 PHE A N 1
ATOM 1213 C CA . PHE A 1 152 ? -3.558 -4.501 0.215 1.00 89.31 152 PHE A CA 1
ATOM 1214 C C . PHE A 1 152 ? -4.807 -4.309 1.077 1.00 89.31 152 PHE A C 1
ATOM 1216 O O . PHE A 1 152 ? -4.963 -4.974 2.100 1.00 89.31 152 PHE A O 1
ATOM 1223 N N . PHE A 1 153 ? -5.717 -3.421 0.667 1.00 92.31 153 PHE A N 1
ATOM 1224 C CA . PHE A 1 153 ? -6.939 -3.109 1.420 1.00 92.31 153 PHE A CA 1
ATOM 1225 C C . PHE A 1 153 ? -8.199 -3.730 0.810 1.00 92.31 153 PHE A C 1
ATOM 1227 O O . PHE A 1 153 ? -9.310 -3.199 0.950 1.00 92.31 153 PHE A O 1
ATOM 1234 N N . ASP A 1 154 ? -8.042 -4.889 0.166 1.00 92.12 154 ASP A N 1
ATOM 1235 C CA . ASP A 1 154 ? -9.175 -5.686 -0.283 1.00 92.12 154 ASP A CA 1
ATOM 1236 C C . ASP A 1 154 ? -10.129 -6.006 0.883 1.00 92.12 154 ASP A C 1
ATOM 1238 O O . ASP A 1 154 ? -9.709 -6.286 2.008 1.00 92.12 154 ASP A O 1
ATOM 1242 N N . GLN A 1 155 ? -11.437 -5.940 0.628 1.00 88.56 155 GLN A N 1
ATOM 1243 C CA . GLN A 1 155 ? -12.443 -6.072 1.678 1.00 88.56 155 GLN A CA 1
ATOM 1244 C C . GLN A 1 155 ? -12.448 -7.479 2.285 1.00 88.56 155 GLN A C 1
ATOM 1246 O O . GLN A 1 155 ? -12.619 -7.618 3.499 1.00 88.56 155 GLN A O 1
ATOM 1251 N N . ASN A 1 156 ? -12.248 -8.511 1.465 1.00 89.56 156 ASN A N 1
ATOM 1252 C CA . ASN A 1 156 ? -12.239 -9.895 1.924 1.00 89.56 156 ASN A CA 1
ATOM 1253 C C . ASN A 1 156 ? -10.952 -10.187 2.691 1.00 89.56 156 ASN A C 1
ATOM 1255 O O . ASN A 1 156 ? -11.005 -10.751 3.788 1.00 89.56 156 ASN A O 1
ATOM 1259 N N . TYR A 1 157 ? -9.812 -9.739 2.157 1.00 89.50 157 TYR A N 1
ATOM 1260 C CA . TYR A 1 157 ? -8.523 -9.866 2.831 1.00 89.50 157 TYR A CA 1
ATOM 1261 C C . TYR A 1 157 ? -8.525 -9.169 4.196 1.00 89.50 157 TYR A C 1
ATOM 1263 O O . TYR A 1 157 ? -8.203 -9.791 5.208 1.00 89.50 157 TYR A O 1
ATOM 1271 N N . LEU A 1 158 ? -8.972 -7.910 4.252 1.00 88.25 158 LEU A N 1
ATOM 1272 C CA . LEU A 1 158 ? -9.000 -7.124 5.483 1.00 88.25 158 LEU A CA 1
ATOM 1273 C C . LEU A 1 158 ? -9.951 -7.734 6.523 1.00 88.25 158 LEU A C 1
ATOM 1275 O O . LEU A 1 158 ? -9.605 -7.808 7.701 1.00 88.25 158 LEU A O 1
ATOM 1279 N N . ASN A 1 159 ? -11.113 -8.240 6.096 1.00 87.56 159 ASN A N 1
ATOM 1280 C CA . ASN A 1 159 ? -12.042 -8.950 6.978 1.00 87.56 159 ASN A CA 1
ATOM 1281 C C . ASN A 1 159 ? -11.408 -10.214 7.581 1.00 87.56 159 ASN A C 1
ATOM 1283 O O . ASN A 1 159 ? -11.473 -10.428 8.795 1.00 87.56 159 ASN A O 1
ATOM 1287 N N . LYS A 1 160 ? -10.748 -11.031 6.750 1.00 88.31 160 LYS A N 1
ATOM 1288 C CA . LYS A 1 160 ? -10.052 -12.247 7.193 1.00 88.31 160 LYS A CA 1
ATOM 1289 C C . LYS A 1 160 ? -8.897 -11.913 8.138 1.00 88.31 160 LYS A C 1
ATOM 1291 O O . LYS A 1 160 ? -8.768 -12.549 9.182 1.00 88.31 160 LYS A O 1
ATOM 1296 N N . TYR A 1 161 ? -8.090 -10.906 7.805 1.00 88.38 161 TYR A N 1
ATOM 1297 C CA . TYR A 1 161 ? -6.940 -10.482 8.601 1.00 88.38 161 TYR A CA 1
ATOM 1298 C C . TYR A 1 161 ? -7.358 -9.939 9.971 1.00 88.38 161 TYR A C 1
ATOM 1300 O O . TYR A 1 161 ? -6.843 -10.399 10.990 1.00 88.38 161 TYR A O 1
ATOM 1308 N N . ILE A 1 162 ? -8.323 -9.012 10.016 1.00 86.12 162 ILE A N 1
ATOM 1309 C CA . ILE A 1 162 ? -8.818 -8.436 11.274 1.00 86.12 162 ILE A CA 1
ATOM 1310 C C . ILE A 1 162 ? -9.458 -9.521 12.136 1.00 86.12 162 ILE A C 1
ATOM 1312 O O . ILE A 1 162 ? -9.121 -9.615 13.311 1.00 86.12 162 ILE A O 1
ATOM 1316 N N . SER A 1 163 ? -10.314 -10.373 11.563 1.00 83.12 163 SER A N 1
ATOM 1317 C CA . SER A 1 163 ? -10.951 -11.464 12.314 1.00 83.12 163 SER A CA 1
ATOM 1318 C C . SER A 1 163 ? -9.913 -12.432 12.887 1.00 83.12 163 SER A C 1
ATOM 1320 O O . SER A 1 163 ? -9.973 -12.778 14.061 1.00 83.12 163 SER A O 1
ATOM 1322 N N . LYS A 1 164 ? -8.908 -12.829 12.091 1.00 86.19 164 LYS A N 1
ATOM 1323 C CA . LYS A 1 164 ? -7.825 -13.714 12.547 1.00 86.19 164 LYS A CA 1
ATOM 1324 C C . LYS A 1 164 ? -6.998 -13.064 13.656 1.00 86.19 164 LYS A C 1
ATOM 1326 O O . LYS A 1 164 ? -6.687 -13.722 14.645 1.00 86.19 164 LYS A O 1
ATOM 1331 N N . LYS A 1 165 ? -6.645 -11.783 13.509 1.00 84.94 165 LYS A N 1
ATOM 1332 C CA . LYS A 1 165 ? -5.866 -11.046 14.512 1.00 84.94 165 LYS A CA 1
ATOM 1333 C C . LYS A 1 165 ? -6.667 -10.833 15.796 1.00 84.94 165 LYS A C 1
ATOM 1335 O O . LYS A 1 165 ? -6.105 -11.011 16.866 1.00 84.94 165 LYS A O 1
ATOM 1340 N N . PHE A 1 166 ? -7.956 -10.512 15.693 1.00 80.81 166 PHE A N 1
ATOM 1341 C CA . PHE A 1 166 ? -8.848 -10.357 16.840 1.00 80.81 166 PHE A CA 1
ATOM 1342 C C . PHE A 1 166 ? -9.020 -11.675 17.594 1.00 80.81 166 PHE A C 1
ATOM 1344 O O . PHE A 1 166 ? -8.805 -11.708 18.799 1.00 80.81 166 PHE A O 1
ATOM 1351 N N . ASN A 1 167 ? -9.293 -12.773 16.883 1.00 78.81 167 ASN A N 1
ATOM 1352 C CA . ASN A 1 167 ? -9.377 -14.095 17.499 1.00 78.81 167 ASN A CA 1
ATOM 1353 C C . ASN A 1 167 ? -8.058 -14.471 18.173 1.00 78.81 167 ASN A C 1
ATOM 1355 O O . ASN A 1 167 ? -8.075 -14.928 19.301 1.00 78.81 167 ASN A O 1
ATOM 1359 N N . ARG A 1 168 ? -6.906 -14.204 17.543 1.00 81.94 168 ARG A N 1
ATOM 1360 C CA . ARG A 1 168 ? -5.603 -14.446 18.177 1.00 81.94 168 ARG A CA 1
ATOM 1361 C C . ARG A 1 168 ? -5.394 -13.593 19.427 1.00 81.94 168 ARG A C 1
ATOM 1363 O O . ARG A 1 168 ? -4.849 -14.096 20.392 1.00 81.94 168 ARG A O 1
ATOM 1370 N N . ILE A 1 169 ? -5.809 -12.328 19.416 1.00 76.62 169 ILE A N 1
ATOM 1371 C CA . ILE A 1 169 ? -5.724 -11.445 20.588 1.00 76.62 169 ILE A CA 1
ATOM 1372 C C . ILE A 1 169 ? -6.640 -11.930 21.720 1.00 76.62 169 ILE A C 1
ATOM 1374 O O . ILE A 1 169 ? -6.272 -11.793 22.877 1.00 76.62 169 ILE A O 1
ATOM 1378 N N . MET A 1 170 ? -7.807 -12.493 21.398 1.00 71.44 170 MET A N 1
ATOM 1379 C CA . MET A 1 170 ? -8.708 -13.067 22.402 1.00 71.44 170 MET A CA 1
ATOM 1380 C C . MET A 1 170 ? -8.267 -14.446 22.895 1.00 71.44 170 MET A C 1
ATOM 1382 O O . MET A 1 170 ? -8.504 -14.779 24.049 1.00 71.44 170 MET A O 1
ATOM 1386 N N . SER A 1 171 ? -7.647 -15.258 22.037 1.00 70.56 171 SER A N 1
ATOM 1387 C CA . SER A 1 171 ? -7.184 -16.606 22.386 1.00 70.56 171 SER A CA 1
ATOM 1388 C C . SER A 1 171 ? -5.809 -16.615 23.049 1.00 70.56 171 SER A C 1
ATOM 1390 O O . SER A 1 171 ? -5.539 -17.495 23.860 1.00 70.56 171 SER A O 1
ATOM 1392 N N . ASN A 1 172 ? -4.935 -15.662 22.720 1.00 62.78 172 ASN A N 1
ATOM 1393 C CA . ASN A 1 172 ? -3.661 -15.505 23.403 1.00 62.78 172 ASN A CA 1
ATOM 1394 C C . ASN A 1 172 ? -3.868 -14.634 24.643 1.00 62.78 172 ASN A C 1
ATOM 1396 O O . ASN A 1 172 ? -4.255 -13.472 24.547 1.00 62.78 172 ASN A O 1
ATOM 1400 N N . SER A 1 173 ? -3.503 -15.175 25.799 1.00 56.19 173 SER A N 1
ATOM 1401 C CA . SER A 1 173 ? -3.446 -14.527 27.115 1.00 56.19 173 SER A CA 1
ATOM 1402 C C . SER A 1 173 ? -2.510 -13.303 27.211 1.00 56.19 173 SER A C 1
ATOM 1404 O O . SER A 1 173 ? -2.345 -12.741 28.293 1.00 56.19 173 SER A O 1
ATOM 1406 N N . ASP A 1 174 ? -1.923 -12.850 26.097 1.00 55.69 174 ASP A N 1
ATOM 1407 C CA . ASP A 1 174 ? -1.020 -11.692 26.011 1.00 55.69 174 ASP A CA 1
ATOM 1408 C C . ASP A 1 174 ? -1.706 -10.383 26.430 1.00 55.69 174 ASP A C 1
ATOM 1410 O O . ASP A 1 174 ? -1.088 -9.490 27.014 1.00 55.69 174 ASP A O 1
ATOM 1414 N N . LEU A 1 175 ? -3.008 -10.260 26.162 1.00 62.62 175 LEU A N 1
ATOM 1415 C CA . LEU A 1 175 ? -3.840 -9.263 26.812 1.00 62.62 175 LEU A CA 1
ATOM 1416 C C . LEU A 1 175 ? -4.539 -9.975 27.959 1.00 62.62 175 LEU A C 1
ATOM 1418 O O . LEU A 1 175 ? -5.570 -10.606 27.763 1.00 62.62 175 LEU A O 1
ATOM 1422 N N . ASN A 1 176 ? -3.982 -9.877 29.161 1.00 66.69 176 ASN A N 1
ATOM 1423 C CA . ASN A 1 176 ? -4.637 -10.312 30.389 1.00 66.69 176 ASN A CA 1
ATOM 1424 C C . ASN A 1 176 ? -5.851 -9.389 30.653 1.00 66.69 176 ASN A C 1
ATOM 1426 O O . ASN A 1 176 ? -5.808 -8.508 31.511 1.00 66.69 176 ASN A O 1
ATOM 1430 N N . ILE A 1 177 ? -6.886 -9.489 29.805 1.00 70.31 177 ILE A N 1
ATOM 1431 C CA . ILE A 1 177 ? -8.085 -8.640 29.799 1.00 70.31 177 ILE A CA 1
ATOM 1432 C C . ILE A 1 177 ? -8.766 -8.763 31.153 1.00 70.31 177 ILE A C 1
ATOM 1434 O O . ILE A 1 177 ? -9.161 -7.750 31.715 1.00 70.31 177 ILE A O 1
ATOM 1438 N N . GLU A 1 178 ? -8.799 -9.973 31.708 1.00 69.88 178 GLU A N 1
ATOM 1439 C CA . GLU A 1 178 ? -9.264 -10.249 33.063 1.00 69.88 178 GLU A CA 1
ATOM 1440 C C . GLU A 1 178 ? -8.475 -9.440 34.107 1.00 69.88 178 GLU A C 1
ATOM 1442 O O . GLU A 1 178 ? -9.071 -8.730 34.912 1.00 69.88 178 GLU A O 1
ATOM 1447 N N . GLY A 1 179 ? -7.139 -9.437 34.031 1.00 74.38 179 GLY A N 1
ATOM 1448 C CA . GLY A 1 179 ? -6.285 -8.639 34.918 1.00 74.38 179 GLY A CA 1
ATOM 1449 C C . GLY A 1 179 ? -6.461 -7.123 34.760 1.00 74.38 179 GLY A C 1
ATOM 1450 O O . GLY A 1 179 ? -6.548 -6.401 35.751 1.00 74.38 179 GLY A O 1
ATOM 1451 N N . LYS A 1 180 ? -6.572 -6.611 33.528 1.00 76.19 180 LYS A N 1
ATOM 1452 C CA . LYS A 1 180 ? -6.838 -5.180 33.292 1.00 76.19 180 LYS A CA 1
ATOM 1453 C C . LYS A 1 180 ? -8.221 -4.771 33.781 1.00 76.19 180 LYS A C 1
ATOM 1455 O O . LYS A 1 180 ? -8.360 -3.680 34.324 1.00 76.19 180 LYS A O 1
ATOM 1460 N N . LEU A 1 181 ? -9.227 -5.623 33.595 1.00 72.56 181 LEU A N 1
ATOM 1461 C CA . LEU A 1 181 ? -10.570 -5.330 34.069 1.00 72.56 181 LEU A CA 1
ATOM 1462 C C . LEU A 1 181 ? -10.634 -5.363 35.588 1.00 72.56 181 LEU A C 1
ATOM 1464 O O . LEU A 1 181 ? -11.222 -4.459 36.164 1.00 72.56 181 LEU A O 1
ATOM 1468 N N . LYS A 1 182 ? -9.964 -6.327 36.229 1.00 74.62 182 LYS A N 1
ATOM 1469 C CA . LYS A 1 182 ? -9.810 -6.364 37.684 1.00 74.62 182 LYS A CA 1
ATOM 1470 C C . LYS A 1 182 ? -9.187 -5.068 38.209 1.00 74.62 182 LYS A C 1
ATOM 1472 O O . LYS A 1 182 ? -9.756 -4.450 39.098 1.00 74.62 182 LYS A O 1
ATOM 1477 N N . ASN A 1 183 ? -8.110 -4.588 37.584 1.00 82.56 183 ASN A N 1
ATOM 1478 C CA . ASN A 1 183 ? -7.481 -3.316 37.959 1.00 82.56 183 ASN A CA 1
ATOM 1479 C C . ASN A 1 183 ? -8.414 -2.104 37.777 1.00 82.56 183 ASN A C 1
ATOM 1481 O O . ASN A 1 183 ? -8.354 -1.158 38.556 1.00 82.56 183 ASN A O 1
ATOM 1485 N N . ILE A 1 184 ? -9.269 -2.106 36.747 1.00 83.38 184 ILE A N 1
ATOM 1486 C CA . ILE A 1 184 ? -10.286 -1.058 36.554 1.00 83.38 184 ILE A CA 1
ATOM 1487 C C . ILE A 1 184 ? -11.366 -1.160 37.637 1.00 83.38 184 ILE A C 1
ATOM 1489 O O . ILE A 1 184 ? -11.812 -0.138 38.153 1.00 83.38 184 ILE A O 1
ATOM 1493 N N . LEU A 1 185 ? -11.772 -2.374 37.999 1.00 80.12 185 LEU A N 1
ATOM 1494 C CA . LEU A 1 185 ? -12.821 -2.637 38.980 1.00 80.12 185 LEU A CA 1
ATOM 1495 C C . LEU A 1 185 ? -12.385 -2.321 40.416 1.00 80.12 185 LEU A C 1
ATOM 1497 O O . LEU A 1 185 ? -13.197 -1.881 41.220 1.00 80.12 185 LEU A O 1
ATOM 1501 N N . GLU A 1 186 ? -11.093 -2.473 40.700 1.00 81.25 186 GLU A N 1
ATOM 1502 C CA . GLU A 1 186 ? -10.436 -2.053 41.942 1.00 81.25 186 GLU A CA 1
ATOM 1503 C C . GLU A 1 186 ? -9.987 -0.579 41.902 1.00 81.25 186 GLU A C 1
ATOM 1505 O O . GLU A 1 186 ? -9.367 -0.087 42.843 1.00 81.25 186 GLU A O 1
ATOM 1510 N N . SER A 1 187 ? -10.269 0.153 40.817 1.00 85.38 187 SER A N 1
ATOM 1511 C CA . SER A 1 187 ? -9.822 1.539 40.694 1.00 85.38 187 SER A CA 1
ATOM 1512 C C . SER A 1 187 ? -10.626 2.494 41.591 1.00 85.38 187 SER A C 1
ATOM 1514 O O . SER A 1 187 ? -11.834 2.308 41.785 1.00 85.38 187 SER A O 1
ATOM 1516 N N . PRO A 1 188 ? -10.018 3.622 42.016 1.00 84.81 188 PRO A N 1
ATOM 1517 C CA . PRO A 1 188 ? -10.716 4.668 42.769 1.00 84.81 188 PRO A CA 1
ATOM 1518 C C . PRO A 1 188 ? -11.936 5.259 42.043 1.00 84.81 188 PRO A C 1
ATOM 1520 O O . PRO A 1 188 ? -12.765 5.926 42.656 1.00 84.81 188 PRO A O 1
ATOM 1523 N N . GLN A 1 189 ? -12.049 5.071 40.722 1.00 86.94 189 GLN A N 1
ATOM 1524 C CA . GLN A 1 189 ? -13.197 5.544 39.945 1.00 86.94 189 GLN A CA 1
ATOM 1525 C C . GLN A 1 189 ? -14.436 4.681 40.188 1.00 86.94 189 GLN A C 1
ATOM 1527 O O . GLN A 1 189 ? -15.523 5.221 40.373 1.00 86.94 189 GLN A O 1
ATOM 1532 N N . VAL A 1 190 ? -14.274 3.355 40.218 1.00 85.69 190 VAL A N 1
ATOM 1533 C CA . VAL A 1 190 ? -15.379 2.422 40.480 1.00 85.69 190 VAL A CA 1
ATOM 1534 C C . VAL A 1 190 ? -15.847 2.553 41.921 1.00 85.69 190 VAL A C 1
ATOM 1536 O O . VAL A 1 190 ? -17.047 2.584 42.175 1.00 85.69 190 VAL A O 1
ATOM 1539 N N . GLU A 1 191 ? -14.913 2.747 42.848 1.00 85.00 191 GLU A N 1
ATOM 1540 C CA . GLU A 1 191 ? -15.235 3.003 44.247 1.00 85.00 191 GLU A CA 1
ATOM 1541 C C . GLU A 1 191 ? -16.097 4.266 44.425 1.00 85.00 191 GLU A C 1
ATOM 1543 O O . GLU A 1 191 ? -17.133 4.211 45.085 1.00 85.00 191 GLU A O 1
ATOM 1548 N N . LYS A 1 192 ? -15.755 5.369 43.743 1.00 88.50 192 LYS A N 1
ATOM 1549 C CA . LYS A 1 192 ? -16.572 6.596 43.736 1.00 88.50 192 LYS A CA 1
ATOM 1550 C C . LYS A 1 192 ? -17.969 6.384 43.154 1.00 88.50 192 LYS A C 1
ATOM 1552 O O . LYS A 1 192 ? -18.926 6.964 43.658 1.00 88.50 192 LYS A O 1
ATOM 1557 N N . ILE A 1 193 ? -18.096 5.577 42.099 1.00 88.94 193 ILE A N 1
ATOM 1558 C CA . ILE A 1 193 ? -19.403 5.243 41.510 1.00 88.94 193 ILE A CA 1
ATOM 1559 C C . ILE A 1 193 ? -20.245 4.456 42.518 1.00 88.94 193 ILE A C 1
ATOM 1561 O O . ILE A 1 193 ? -21.435 4.733 42.662 1.00 88.94 193 ILE A O 1
ATOM 1565 N N . ILE A 1 194 ? -19.641 3.502 43.233 1.00 87.88 194 ILE A N 1
ATOM 1566 C CA . ILE A 1 194 ? -20.321 2.737 44.285 1.00 87.88 194 ILE A CA 1
ATOM 1567 C C . ILE A 1 194 ? -20.755 3.671 45.418 1.00 87.88 194 ILE A C 1
ATOM 1569 O O . ILE A 1 194 ? -21.914 3.618 45.817 1.00 87.88 194 ILE A O 1
ATOM 1573 N N . ASP A 1 195 ? -19.881 4.565 45.882 1.00 88.31 195 ASP A N 1
ATOM 1574 C CA . ASP A 1 195 ? -20.205 5.533 46.937 1.00 88.31 195 ASP A CA 1
ATOM 1575 C C . ASP A 1 195 ? -21.375 6.439 46.538 1.00 88.31 195 ASP A C 1
ATOM 1577 O O . ASP A 1 195 ? -22.323 6.597 47.305 1.00 88.31 195 ASP A O 1
ATOM 1581 N N . GLN A 1 196 ? -21.369 6.958 45.306 1.00 89.56 196 GLN A N 1
ATOM 1582 C CA . GLN A 1 196 ? -22.489 7.732 44.765 1.00 89.56 196 GLN A CA 1
ATOM 1583 C C . GLN A 1 196 ? -23.779 6.911 44.709 1.00 89.56 196 GLN A C 1
ATOM 1585 O O . GLN A 1 196 ? -24.836 7.406 45.078 1.00 89.56 196 GLN A O 1
ATOM 1590 N N . LYS A 1 197 ? -23.714 5.646 44.278 1.00 88.19 197 LYS A N 1
ATOM 1591 C CA . LYS A 1 197 ? -24.898 4.779 44.198 1.00 88.19 197 LYS A CA 1
ATOM 1592 C C . LYS A 1 197 ? -25.445 4.401 45.570 1.00 88.19 197 LYS A C 1
ATOM 1594 O O . LYS A 1 197 ? -26.656 4.259 45.708 1.00 88.19 197 LYS A O 1
ATOM 1599 N N . LEU A 1 198 ? -24.584 4.254 46.573 1.00 88.12 198 LEU A N 1
ATOM 1600 C CA . LEU A 1 198 ? -24.987 4.019 47.958 1.00 88.12 198 LEU A CA 1
ATOM 1601 C C . LEU A 1 198 ? -25.604 5.267 48.590 1.00 88.12 198 LEU A C 1
ATOM 1603 O O . LEU A 1 198 ? -26.558 5.149 49.356 1.00 88.12 198 LEU A O 1
ATOM 1607 N N . GLU A 1 199 ? -25.112 6.452 48.239 1.00 87.75 199 GLU A N 1
ATOM 1608 C CA . GLU A 1 199 ? -25.707 7.717 48.665 1.00 87.75 199 GLU A CA 1
ATOM 1609 C C . GLU A 1 199 ? -27.063 7.963 47.983 1.00 87.75 199 GLU A C 1
ATOM 1611 O O . GLU A 1 199 ? -28.044 8.287 48.650 1.00 87.75 199 GLU A O 1
ATOM 1616 N N . ASP A 1 200 ? -27.170 7.695 46.676 1.00 89.06 200 ASP A N 1
ATOM 1617 C CA . ASP A 1 200 ? -28.444 7.691 45.944 1.00 89.06 200 ASP A CA 1
ATOM 1618 C C . ASP A 1 200 ? -29.452 6.734 46.601 1.00 89.06 200 ASP A C 1
ATOM 1620 O O . ASP A 1 200 ? -30.642 7.040 46.688 1.00 89.06 200 ASP A O 1
ATOM 1624 N N . LEU A 1 201 ? -28.983 5.568 47.062 1.00 87.81 201 LEU A N 1
ATOM 1625 C CA . LEU A 1 201 ? -29.821 4.554 47.694 1.00 87.81 201 LEU A CA 1
ATOM 1626 C C . LEU A 1 201 ? -30.408 5.048 49.019 1.00 87.81 201 LEU A C 1
ATOM 1628 O O . LEU A 1 201 ? -31.586 4.803 49.259 1.00 87.81 201 LEU A O 1
ATOM 1632 N N . LYS A 1 202 ? -29.645 5.781 49.844 1.00 85.06 202 LYS A N 1
ATOM 1633 C CA . LYS A 1 202 ? -30.149 6.369 51.105 1.00 85.06 202 LYS A CA 1
ATOM 1634 C C . LYS A 1 202 ? -31.361 7.273 50.891 1.00 85.06 202 LYS A C 1
ATOM 1636 O O . LYS A 1 202 ? -32.257 7.296 51.727 1.00 85.06 202 LYS A O 1
ATOM 1641 N N . ASN A 1 203 ? -31.389 7.991 49.771 1.00 86.38 203 ASN A N 1
ATOM 1642 C CA . ASN A 1 203 ? -32.469 8.916 49.426 1.00 86.38 203 ASN A CA 1
ATOM 1643 C C . ASN A 1 203 ? -33.702 8.217 48.830 1.00 86.38 203 ASN A C 1
ATOM 1645 O O . ASN A 1 203 ? -34.714 8.869 48.571 1.00 86.38 203 ASN A O 1
ATOM 1649 N N . LYS A 1 204 ? -33.631 6.904 48.585 1.00 90.19 204 LYS A N 1
ATOM 1650 C CA . LYS A 1 204 ? -34.715 6.121 47.995 1.00 90.19 204 LYS A CA 1
ATOM 1651 C C . LYS A 1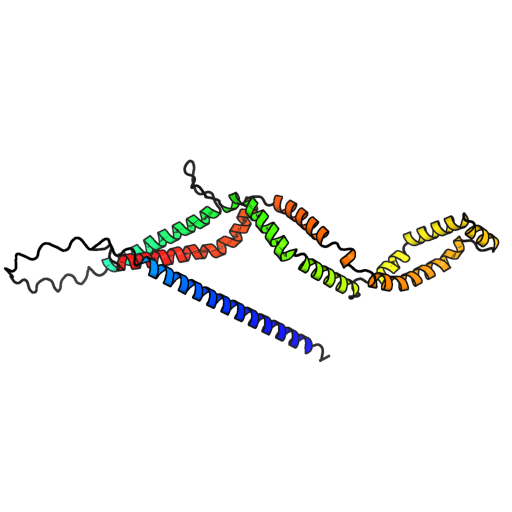 204 ? -35.503 5.316 49.034 1.00 90.19 204 LYS A C 1
ATOM 1653 O O . LYS A 1 204 ? -34.976 5.004 50.106 1.00 90.19 204 LYS A O 1
ATOM 1658 N N . PRO A 1 205 ? -36.745 4.906 48.700 1.00 86.75 205 PRO A N 1
ATOM 1659 C CA . PRO A 1 205 ? -37.563 4.057 49.563 1.00 86.75 205 PRO A CA 1
ATOM 1660 C C . PRO A 1 205 ? -36.844 2.780 50.015 1.00 86.75 205 PRO A C 1
ATOM 1662 O O . PRO A 1 205 ? -36.996 2.379 51.165 1.00 86.75 205 PRO A O 1
ATOM 1665 N N . GLU A 1 206 ? -36.017 2.166 49.159 1.00 87.56 206 GLU A N 1
ATOM 1666 C CA . GLU A 1 206 ? -35.287 0.946 49.522 1.00 87.56 206 GLU A CA 1
ATOM 1667 C C . GLU A 1 206 ? -34.191 1.202 50.572 1.00 87.56 206 GLU A C 1
ATOM 1669 O O . GLU A 1 206 ? -33.993 0.384 51.470 1.00 87.56 206 GLU A O 1
ATOM 1674 N N . GLY A 1 207 ? -33.497 2.345 50.506 1.00 85.94 207 GLY A N 1
ATOM 1675 C CA . GLY A 1 207 ? -32.484 2.708 51.500 1.00 85.94 207 GLY A CA 1
ATOM 1676 C C . GLY A 1 207 ? -33.082 3.106 52.844 1.00 85.94 207 GLY A C 1
ATOM 1677 O O . GLY A 1 207 ? -32.514 2.763 53.877 1.00 85.94 207 GLY A O 1
ATOM 1678 N N . LEU A 1 208 ? -34.250 3.756 52.848 1.00 86.62 208 LEU A N 1
ATOM 1679 C CA . LEU A 1 208 ? -34.991 4.070 54.075 1.00 86.62 208 LEU A CA 1
ATOM 1680 C C . LEU A 1 208 ? -35.395 2.801 54.836 1.00 86.62 208 LEU A C 1
ATOM 1682 O O . LEU A 1 208 ? -35.220 2.742 56.051 1.00 86.62 208 LEU A O 1
ATOM 1686 N N . VAL A 1 209 ? -35.861 1.764 54.131 1.00 90.12 209 VAL A N 1
ATOM 1687 C CA . VAL A 1 209 ? -36.167 0.454 54.737 1.00 90.12 209 VAL A CA 1
ATOM 1688 C C . VAL A 1 209 ? -34.907 -0.197 55.315 1.00 90.12 209 VAL A C 1
ATOM 1690 O O . VAL A 1 209 ? -34.951 -0.755 56.409 1.00 90.12 209 VAL A O 1
ATOM 1693 N N . LEU A 1 210 ? -33.766 -0.083 54.630 1.00 87.31 210 LEU A N 1
ATOM 1694 C CA . LEU A 1 210 ? -32.487 -0.580 55.144 1.00 87.31 210 LEU A CA 1
ATOM 1695 C C . LEU A 1 210 ? -32.062 0.119 56.438 1.00 87.31 210 LEU A C 1
ATOM 1697 O O . LEU A 1 210 ? -31.676 -0.544 57.402 1.00 87.31 210 LEU A O 1
ATOM 1701 N N . VAL A 1 211 ? -32.179 1.447 56.473 1.00 86.25 211 VAL A N 1
ATOM 1702 C CA . VAL A 1 211 ? -31.875 2.249 57.663 1.00 86.25 211 VAL A CA 1
ATOM 1703 C C . VAL A 1 211 ? -32.825 1.888 58.807 1.00 86.25 211 VAL A C 1
ATOM 1705 O O . VAL A 1 211 ? -32.378 1.754 59.943 1.00 86.25 211 VAL A O 1
ATOM 1708 N N . MET A 1 212 ? -34.107 1.639 58.517 1.00 86.81 212 MET A N 1
ATOM 1709 C CA . MET A 1 212 ? -35.078 1.145 59.504 1.00 86.81 212 MET A CA 1
ATOM 1710 C C . MET A 1 212 ? -34.726 -0.247 60.052 1.00 86.81 212 MET A C 1
ATOM 1712 O O . MET A 1 212 ? -35.012 -0.527 61.212 1.00 86.81 212 MET A O 1
ATOM 1716 N N . MET A 1 213 ? -34.059 -1.101 59.267 1.00 87.50 213 MET A N 1
ATOM 1717 C CA . MET A 1 213 ? -33.501 -2.383 59.728 1.00 87.50 213 MET A CA 1
ATOM 1718 C C . MET A 1 213 ? -32.167 -2.234 60.487 1.00 87.50 213 MET A C 1
ATOM 1720 O O . MET A 1 213 ? -31.552 -3.235 60.851 1.00 87.50 213 MET A O 1
ATOM 1724 N N . GLY A 1 214 ? -31.698 -1.005 60.730 1.00 83.69 214 GLY A N 1
ATOM 1725 C CA . GLY A 1 214 ? -30.425 -0.725 61.401 1.00 83.69 214 GLY A CA 1
ATOM 1726 C C . GLY A 1 214 ? -29.194 -0.890 60.502 1.00 83.69 214 GLY A C 1
ATOM 1727 O O . GLY A 1 214 ? -28.066 -0.878 60.997 1.00 83.69 214 GLY A O 1
ATOM 1728 N N . ILE A 1 215 ? -29.386 -1.041 59.187 1.00 85.62 215 ILE A N 1
ATOM 1729 C CA . ILE A 1 215 ? -28.309 -1.212 58.211 1.00 85.62 215 ILE A CA 1
ATOM 1730 C C . ILE A 1 215 ? -28.079 0.114 57.498 1.00 85.62 215 ILE A C 1
ATOM 1732 O O . ILE A 1 215 ? -28.906 0.596 56.729 1.00 85.62 215 ILE A O 1
ATOM 1736 N N . GLU A 1 216 ? -26.907 0.696 57.711 1.00 81.19 216 GLU A N 1
ATOM 1737 C CA . GLU A 1 216 ? -26.507 1.896 56.990 1.00 81.19 216 GLU A CA 1
ATOM 1738 C C . GLU A 1 216 ? -26.019 1.524 55.576 1.00 81.19 216 GLU A C 1
ATOM 1740 O O . GLU A 1 216 ? -25.083 0.726 55.456 1.00 81.19 216 GLU A O 1
ATOM 1745 N N . PRO A 1 217 ? -26.578 2.102 54.493 1.00 76.62 217 PRO A N 1
ATOM 1746 C CA . PRO A 1 217 ? -26.206 1.734 53.123 1.00 76.62 217 PRO A CA 1
ATOM 1747 C C . PRO A 1 217 ? -24.707 1.871 52.826 1.00 76.62 217 PRO A C 1
ATOM 1749 O O . PRO A 1 217 ? -24.133 1.043 52.124 1.00 76.62 217 PRO A O 1
ATOM 1752 N N . SER A 1 218 ? -24.028 2.848 53.435 1.00 74.19 218 SER A N 1
ATOM 1753 C CA . SER A 1 218 ? -22.576 3.033 53.298 1.00 74.19 218 SER A CA 1
ATOM 1754 C C . SER A 1 218 ? -21.749 1.870 53.867 1.00 74.19 218 SER A C 1
ATOM 1756 O O . SER A 1 218 ? -20.638 1.629 53.399 1.00 74.19 218 SER A O 1
ATOM 1758 N N . LYS A 1 219 ? -22.284 1.097 54.824 1.00 80.88 219 LYS A N 1
ATOM 1759 C CA . LYS A 1 219 ? -21.611 -0.082 55.401 1.00 80.88 219 LYS A CA 1
ATOM 1760 C C . LYS A 1 219 ? -21.727 -1.337 54.537 1.00 80.88 219 LYS A C 1
ATOM 1762 O O . LYS A 1 219 ? -21.059 -2.327 54.819 1.00 80.88 219 LYS A O 1
ATOM 1767 N N . LEU A 1 220 ? -22.520 -1.303 53.465 1.00 81.75 220 LEU A N 1
ATOM 1768 C CA . LEU A 1 220 ? -22.624 -2.410 52.509 1.00 81.75 220 LEU A CA 1
ATOM 1769 C C . LEU A 1 220 ? -21.473 -2.442 51.507 1.00 81.75 220 LEU A C 1
ATOM 1771 O O . LEU A 1 220 ? -21.237 -3.470 50.878 1.00 81.75 220 LEU A O 1
ATOM 1775 N N . LYS A 1 221 ? -20.743 -1.334 51.361 1.00 83.25 221 LYS A N 1
ATOM 1776 C CA . LYS A 1 221 ? -19.595 -1.204 50.460 1.00 83.25 221 LYS A CA 1
ATOM 1777 C C . LYS A 1 221 ? -18.610 -2.391 50.517 1.00 83.25 221 LYS A C 1
ATOM 1779 O O . LYS A 1 221 ? -18.357 -2.959 49.453 1.00 83.25 221 LYS A O 1
ATOM 1784 N N . PRO A 1 222 ? -18.105 -2.835 51.690 1.00 84.50 222 PRO A N 1
ATOM 1785 C CA . PRO A 1 222 ? -17.193 -3.982 51.779 1.00 84.50 222 PRO A CA 1
ATOM 1786 C C . PRO A 1 222 ? -17.810 -5.318 51.339 1.00 84.50 222 PRO A C 1
ATOM 1788 O O . PRO A 1 222 ? -17.067 -6.240 51.024 1.00 84.50 222 PRO A O 1
ATOM 1791 N N . LEU A 1 223 ? -19.141 -5.434 51.292 1.00 84.69 223 LEU A N 1
ATOM 1792 C CA . LEU A 1 223 ? -19.847 -6.624 50.806 1.00 84.69 223 LEU A CA 1
ATOM 1793 C C . LEU A 1 223 ? -20.123 -6.546 49.293 1.00 84.69 223 LEU A C 1
ATOM 1795 O O . LEU A 1 223 ? -20.008 -7.537 48.575 1.00 84.69 223 LEU A O 1
ATOM 1799 N N . ILE A 1 224 ? -20.463 -5.354 48.798 1.00 84.25 224 ILE A N 1
ATOM 1800 C CA . ILE A 1 224 ? -20.825 -5.114 47.396 1.00 84.25 224 ILE A CA 1
ATOM 1801 C C . ILE A 1 224 ? -19.596 -5.169 46.486 1.00 84.25 224 ILE A C 1
ATOM 1803 O O . ILE A 1 224 ? -19.671 -5.752 45.404 1.00 84.25 224 ILE A O 1
ATOM 1807 N N . LEU A 1 225 ? -18.460 -4.606 46.914 1.00 82.50 225 LEU A N 1
ATOM 1808 C CA . LEU A 1 225 ? -17.221 -4.625 46.129 1.00 82.50 225 LEU A CA 1
ATOM 1809 C C . LEU A 1 225 ? -16.803 -6.045 45.698 1.00 82.50 225 LEU A C 1
ATOM 1811 O O . LEU A 1 225 ? -16.683 -6.279 44.494 1.00 82.50 225 LEU A O 1
ATOM 1815 N N . PRO A 1 226 ? -16.615 -7.015 46.618 1.00 84.12 226 PRO A N 1
ATOM 1816 C CA . PRO A 1 226 ? -16.208 -8.364 46.232 1.00 84.12 226 PRO A CA 1
ATOM 1817 C C . PRO A 1 226 ? -17.281 -9.084 45.406 1.00 84.12 226 PRO A C 1
ATOM 1819 O O . PRO A 1 226 ? -16.935 -9.866 44.522 1.00 84.12 226 PRO A O 1
ATOM 1822 N N . PHE A 1 227 ? -18.569 -8.797 45.628 1.00 85.88 227 PHE A N 1
ATOM 1823 C CA . PHE A 1 227 ? -19.652 -9.347 44.811 1.00 85.88 227 PHE A CA 1
ATOM 1824 C C . PHE A 1 227 ? -19.573 -8.870 43.353 1.00 85.88 227 PHE A C 1
ATOM 1826 O O . PHE A 1 227 ? -19.609 -9.695 42.443 1.00 85.88 227 PHE A O 1
ATOM 1833 N N . ILE A 1 228 ? -19.397 -7.563 43.119 1.00 84.69 228 ILE A N 1
ATOM 1834 C CA . ILE A 1 228 ? -19.250 -6.997 41.768 1.00 84.69 228 ILE A CA 1
ATOM 1835 C C . ILE A 1 228 ? -17.994 -7.544 41.089 1.00 84.69 228 ILE A C 1
ATOM 1837 O O . ILE A 1 228 ? -18.040 -7.874 39.906 1.00 84.69 228 ILE A O 1
ATOM 1841 N N . ILE A 1 229 ? -16.886 -7.673 41.826 1.00 82.19 229 ILE A N 1
ATOM 1842 C CA . ILE A 1 229 ? -15.628 -8.194 41.281 1.00 82.19 229 ILE A CA 1
ATOM 1843 C C . ILE A 1 229 ? -15.768 -9.649 40.838 1.00 82.19 229 ILE A C 1
ATOM 1845 O O . ILE A 1 229 ? -15.373 -9.984 39.720 1.00 82.19 229 ILE A O 1
ATOM 1849 N N . ASN A 1 230 ? -16.374 -10.496 41.667 1.00 83.75 230 ASN A N 1
ATOM 1850 C CA . ASN A 1 230 ? -16.595 -11.898 41.324 1.00 83.75 230 ASN A CA 1
ATOM 1851 C C . ASN A 1 230 ? -17.605 -12.053 40.182 1.00 83.75 230 ASN A C 1
ATOM 1853 O O . ASN A 1 230 ? -17.330 -12.771 39.227 1.00 83.75 230 ASN A O 1
ATOM 1857 N N . ALA A 1 231 ? -18.716 -11.312 40.214 1.00 85.25 231 ALA A N 1
ATOM 1858 C CA . ALA A 1 231 ? -19.684 -11.325 39.123 1.00 85.25 231 ALA A CA 1
ATOM 1859 C C . ALA A 1 231 ? -19.036 -10.883 37.802 1.00 85.25 231 ALA A C 1
ATOM 1861 O O . ALA A 1 231 ? -19.185 -11.548 36.781 1.00 85.25 231 ALA A O 1
ATOM 1862 N N . ALA A 1 232 ? -18.265 -9.792 37.808 1.00 81.94 232 ALA A N 1
ATOM 1863 C CA . ALA A 1 232 ? -17.550 -9.333 36.622 1.00 81.94 232 ALA A CA 1
ATOM 1864 C C . ALA A 1 232 ? -16.570 -10.393 36.104 1.00 81.94 232 ALA A C 1
ATOM 1866 O O . ALA A 1 232 ? -16.495 -10.599 34.896 1.00 81.94 232 ALA A O 1
ATOM 1867 N N . LYS A 1 233 ? -15.865 -11.104 36.991 1.00 80.38 233 LYS A N 1
ATOM 1868 C CA . LYS A 1 233 ? -14.957 -12.191 36.608 1.00 80.38 233 LYS A CA 1
ATOM 1869 C C . LYS A 1 233 ? -15.670 -13.293 35.818 1.00 80.38 233 LYS A C 1
ATOM 1871 O O . LYS A 1 233 ? -15.129 -13.752 34.818 1.00 80.38 233 LYS A O 1
ATOM 1876 N N . ASP A 1 234 ? -16.892 -13.647 36.205 1.00 81.50 234 ASP A N 1
ATOM 1877 C CA . ASP A 1 234 ? -17.687 -14.676 35.525 1.00 81.50 234 ASP A CA 1
ATOM 1878 C C . ASP A 1 234 ? -18.364 -14.149 34.246 1.00 81.50 234 ASP A C 1
ATOM 1880 O O . ASP A 1 234 ? -18.478 -14.859 33.243 1.00 81.50 234 ASP A O 1
ATOM 1884 N N . PHE A 1 235 ? -18.776 -12.877 34.237 1.00 81.06 235 PHE A N 1
ATOM 1885 C CA . PHE A 1 235 ? -19.413 -12.250 33.075 1.00 81.06 235 PHE A CA 1
ATOM 1886 C C . PHE A 1 235 ? -18.433 -11.927 31.945 1.00 81.06 235 PHE A C 1
ATOM 1888 O O . PHE A 1 235 ? -18.821 -11.955 30.778 1.00 81.06 235 PHE A O 1
ATOM 1895 N N . VAL A 1 236 ? -17.175 -11.615 32.254 1.00 79.31 236 VAL A N 1
ATOM 1896 C CA . VAL A 1 236 ? -16.177 -11.192 31.259 1.00 79.31 236 VAL A CA 1
ATOM 1897 C C . VAL A 1 236 ? -15.906 -12.252 30.190 1.00 79.31 236 VAL A C 1
ATOM 1899 O O . VAL A 1 236 ? -16.015 -11.911 29.012 1.00 79.31 236 VAL A O 1
ATOM 1902 N N . PRO A 1 237 ? -15.635 -13.528 30.517 1.00 76.94 237 PRO A N 1
ATOM 1903 C CA . PRO A 1 237 ? -15.478 -14.587 29.518 1.00 76.94 237 PRO A CA 1
ATOM 1904 C C . PRO A 1 237 ? -16.710 -14.739 28.615 1.00 76.94 237 PRO A C 1
ATOM 1906 O O . PRO A 1 237 ? -16.597 -14.973 27.408 1.00 76.94 237 PRO A O 1
ATOM 1909 N N . LEU A 1 238 ? -17.901 -14.561 29.188 1.00 79.00 238 LEU A N 1
ATOM 1910 C CA . LEU A 1 238 ? -19.171 -14.670 28.476 1.00 79.00 238 LEU A CA 1
ATOM 1911 C C . LEU A 1 238 ? -19.386 -13.477 27.526 1.00 79.00 238 LEU A C 1
ATOM 1913 O O . LEU A 1 238 ? -19.784 -13.654 26.377 1.00 79.00 238 LEU A O 1
ATOM 1917 N N . LEU A 1 239 ? -19.017 -12.268 27.955 1.00 78.62 239 LEU A N 1
ATOM 1918 C CA . LEU A 1 239 ? -18.986 -11.074 27.109 1.00 78.62 239 LEU A CA 1
ATOM 1919 C C . LEU A 1 239 ? -17.977 -11.209 25.966 1.00 78.62 239 LEU A C 1
ATOM 1921 O O . LEU A 1 239 ? -18.307 -10.880 24.831 1.00 78.62 239 LEU A O 1
ATOM 1925 N N . LEU A 1 240 ? -16.769 -11.704 26.243 1.00 75.88 240 LEU A N 1
ATOM 1926 C CA . LEU A 1 240 ? -15.713 -11.868 25.241 1.00 75.88 240 LEU A CA 1
ATOM 1927 C C . LEU A 1 240 ? -16.078 -12.921 24.187 1.00 75.88 240 LEU A C 1
ATOM 1929 O O . LEU A 1 240 ? -15.798 -12.719 23.008 1.00 75.88 240 LEU A O 1
ATOM 1933 N N . SER A 1 241 ? -16.737 -14.010 24.590 1.00 73.69 241 SER A N 1
ATOM 1934 C CA . SER A 1 241 ? -17.213 -15.051 23.668 1.00 73.69 241 SER A CA 1
ATOM 1935 C C . SER A 1 241 ? -18.432 -14.617 22.846 1.00 73.69 241 SER A C 1
ATOM 1937 O O . SER A 1 241 ? -18.538 -14.982 21.675 1.00 73.69 241 SER A O 1
ATOM 1939 N N . ALA A 1 242 ? -19.320 -13.794 23.410 1.00 73.69 242 ALA A N 1
ATOM 1940 C CA . ALA A 1 242 ? -20.447 -13.203 22.687 1.00 73.69 242 ALA A CA 1
ATOM 1941 C C . ALA A 1 242 ? -20.039 -12.027 21.775 1.00 73.69 242 ALA A C 1
ATOM 1943 O O . ALA A 1 242 ? -20.806 -11.622 20.891 1.00 73.69 242 ALA A O 1
ATOM 1944 N N . PHE A 1 243 ? -18.846 -11.458 21.972 1.00 74.38 243 PHE A N 1
ATOM 1945 C CA . PHE A 1 243 ? -18.357 -10.328 21.193 1.00 74.38 243 PHE A CA 1
ATOM 1946 C C . PHE A 1 243 ? -17.921 -10.772 19.792 1.00 74.38 243 PHE A C 1
ATOM 1948 O O . PHE A 1 243 ? -16.784 -11.180 19.571 1.00 74.38 243 PHE A O 1
ATOM 1955 N N . ASP A 1 244 ? -18.820 -10.654 18.814 1.00 71.44 244 ASP A N 1
ATOM 1956 C CA . ASP A 1 244 ? -18.486 -10.898 17.410 1.00 71.44 244 ASP A CA 1
ATOM 1957 C C . ASP A 1 244 ? -17.834 -9.646 16.782 1.00 71.44 244 ASP A C 1
ATOM 1959 O O . ASP A 1 244 ? -18.532 -8.665 16.473 1.00 71.44 244 ASP A O 1
ATOM 1963 N N . PRO A 1 245 ? -16.510 -9.651 16.531 1.00 67.56 245 PRO A N 1
ATOM 1964 C CA . PRO A 1 245 ? -15.815 -8.506 15.952 1.00 67.56 245 PRO A CA 1
ATOM 1965 C C . PRO A 1 245 ? -16.363 -8.127 14.572 1.00 67.56 245 PRO A C 1
ATOM 1967 O O . PRO A 1 245 ? -16.279 -6.961 14.184 1.00 67.56 245 PRO A O 1
ATOM 1970 N N . LYS A 1 246 ? -16.974 -9.062 13.831 1.00 66.75 246 LYS A N 1
ATOM 1971 C CA . LYS A 1 246 ? -17.496 -8.807 12.480 1.00 66.75 246 LYS A CA 1
ATOM 1972 C C . LYS A 1 246 ? -18.692 -7.856 12.478 1.00 66.75 246 LYS A C 1
ATOM 1974 O O . LYS A 1 246 ? -18.895 -7.134 11.503 1.00 66.75 246 LYS A O 1
ATOM 1979 N N . LYS A 1 247 ? -19.484 -7.839 13.557 1.00 70.69 247 LYS A N 1
ATOM 1980 C CA . LYS A 1 247 ? -20.674 -6.978 13.673 1.00 70.69 247 LYS A CA 1
ATOM 1981 C C . LYS A 1 247 ? -20.312 -5.541 14.041 1.00 70.69 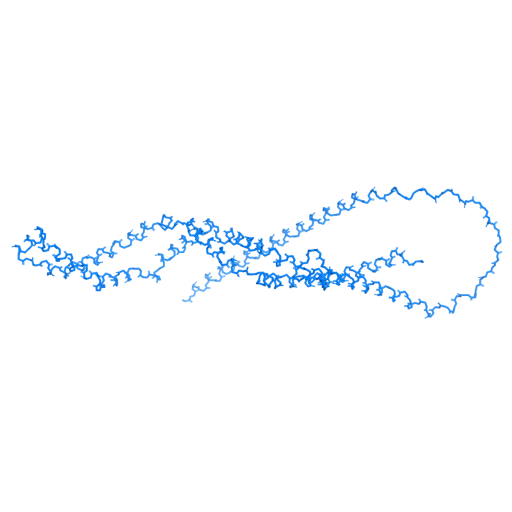247 LYS A C 1
ATOM 1983 O O . LYS A 1 247 ? -20.915 -4.600 13.521 1.00 70.69 247 LYS A O 1
ATOM 1988 N N . PHE A 1 248 ? -19.306 -5.366 14.895 1.00 67.94 248 PHE A N 1
ATOM 1989 C CA . PHE A 1 248 ? -18.878 -4.049 15.369 1.00 67.94 248 PHE A CA 1
ATOM 1990 C C . PHE A 1 248 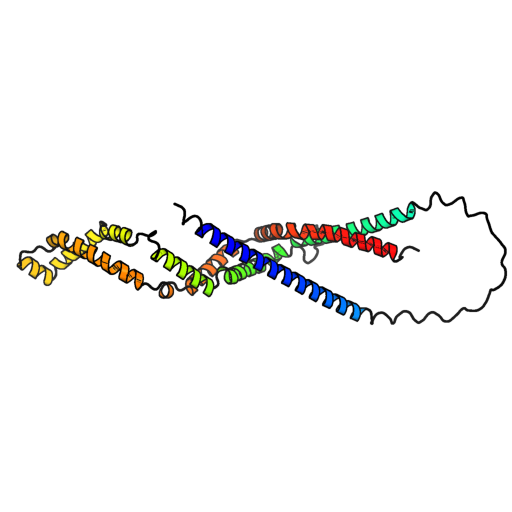? -17.861 -3.388 14.434 1.00 67.94 248 PHE A C 1
ATOM 1992 O O . PHE A 1 248 ? -17.947 -2.188 14.159 1.00 67.94 248 PHE A O 1
ATOM 1999 N N . ILE A 1 249 ? -16.936 -4.165 13.869 1.00 75.81 249 ILE A N 1
ATOM 2000 C CA . ILE A 1 249 ? -15.919 -3.656 12.954 1.00 75.81 249 ILE A CA 1
ATOM 2001 C C . ILE A 1 249 ? -16.498 -3.620 11.540 1.00 75.81 249 ILE A C 1
ATOM 2003 O O . ILE A 1 249 ? -16.360 -4.548 10.745 1.00 75.81 249 ILE A O 1
ATOM 2007 N N . LYS A 1 250 ? -17.137 -2.502 11.183 1.00 83.38 250 LYS A N 1
ATOM 2008 C CA . LYS A 1 250 ? -17.572 -2.260 9.800 1.00 83.38 250 LYS A CA 1
ATOM 2009 C C . LYS A 1 250 ? -16.340 -2.048 8.914 1.00 83.38 250 LYS A C 1
ATOM 2011 O O . LYS A 1 250 ? -15.929 -0.909 8.703 1.00 83.38 250 LYS A O 1
ATOM 2016 N N . ILE A 1 251 ? -15.791 -3.125 8.341 1.00 85.56 251 ILE A N 1
ATOM 2017 C CA . ILE A 1 251 ? -14.621 -3.100 7.435 1.00 85.56 251 ILE A CA 1
ATOM 2018 C C . ILE A 1 251 ? -14.784 -2.055 6.321 1.00 85.56 251 ILE A C 1
ATOM 2020 O O . ILE A 1 251 ? -13.836 -1.353 5.982 1.00 85.56 251 ILE A O 1
ATOM 2024 N N . ARG A 1 252 ? -16.011 -1.861 5.817 1.00 87.25 252 ARG A N 1
ATOM 2025 C CA . ARG A 1 252 ? -16.317 -0.814 4.826 1.00 87.25 252 ARG A CA 1
ATOM 2026 C C . ARG A 1 252 ? -16.006 0.603 5.325 1.00 87.25 252 ARG A C 1
ATOM 2028 O O . ARG A 1 252 ? -15.556 1.424 4.537 1.00 87.25 252 ARG A O 1
ATOM 2035 N N . LYS A 1 253 ? -16.250 0.909 6.607 1.00 89.38 253 LYS A N 1
ATOM 2036 C CA . LYS A 1 253 ? -15.921 2.217 7.197 1.00 89.38 253 LYS A CA 1
ATOM 2037 C C . LYS A 1 253 ? -14.410 2.395 7.318 1.00 89.38 253 LYS A C 1
ATOM 2039 O O . LYS A 1 253 ? -13.909 3.426 6.899 1.00 89.38 253 LYS A O 1
ATOM 2044 N N . ILE A 1 254 ? -13.696 1.377 7.806 1.00 89.19 254 ILE A N 1
ATOM 2045 C CA . ILE A 1 254 ? -12.227 1.412 7.911 1.00 89.19 254 ILE A CA 1
ATOM 2046 C C . ILE A 1 254 ? -11.605 1.625 6.535 1.00 89.19 254 ILE A C 1
ATOM 2048 O O . ILE A 1 254 ? -10.786 2.518 6.365 1.00 89.19 254 ILE A O 1
ATOM 2052 N N . ARG A 1 255 ? -12.045 0.860 5.532 1.00 90.69 255 ARG A N 1
ATOM 2053 C CA . ARG A 1 255 ? -11.572 1.013 4.156 1.00 90.69 255 ARG A CA 1
ATOM 2054 C C . ARG A 1 255 ? -11.817 2.427 3.621 1.00 90.69 255 ARG A C 1
ATOM 2056 O O . ARG A 1 255 ? -10.924 2.993 3.008 1.00 90.69 255 ARG A O 1
ATOM 2063 N N . LYS A 1 256 ? -12.995 3.012 3.877 1.00 92.44 256 LYS A N 1
ATOM 2064 C CA . LYS A 1 256 ? -13.301 4.401 3.492 1.00 92.44 256 LYS A CA 1
ATOM 2065 C C . LYS A 1 256 ? -12.407 5.423 4.197 1.00 92.44 256 LYS A C 1
ATOM 2067 O O . LYS A 1 256 ? -11.983 6.377 3.557 1.00 92.44 256 LYS A O 1
ATOM 2072 N N . GLU A 1 257 ? -12.119 5.246 5.482 1.00 92.94 257 GLU A N 1
ATOM 2073 C CA . GLU A 1 257 ? -11.212 6.148 6.204 1.00 92.94 257 GLU A CA 1
ATOM 2074 C C . GLU A 1 257 ? -9.763 6.011 5.725 1.00 92.94 257 GLU A C 1
ATOM 2076 O O . GLU A 1 257 ? -9.094 7.018 5.508 1.00 92.94 257 GLU A O 1
ATOM 2081 N N . LEU A 1 258 ? -9.298 4.789 5.447 1.00 92.38 258 LEU A N 1
ATOM 2082 C CA . LEU A 1 258 ? -7.995 4.562 4.817 1.00 92.38 258 LEU A CA 1
ATOM 2083 C C . LEU A 1 258 ? -7.925 5.192 3.422 1.00 92.38 258 LEU A C 1
ATOM 2085 O O . LEU A 1 258 ? -6.910 5.786 3.072 1.00 92.38 258 LEU A O 1
ATOM 2089 N N . ASP A 1 259 ? -9.005 5.121 2.643 1.00 93.44 259 ASP A N 1
ATOM 2090 C CA . ASP A 1 259 ? -9.082 5.756 1.327 1.00 93.44 259 ASP A CA 1
ATOM 2091 C C . ASP A 1 259 ? -8.926 7.280 1.406 1.00 93.44 259 ASP A C 1
ATOM 2093 O O . ASP A 1 259 ? -8.159 7.872 0.639 1.00 93.44 259 ASP A O 1
ATOM 2097 N N . LYS A 1 260 ? -9.599 7.918 2.371 1.00 94.06 260 LYS A N 1
ATOM 2098 C CA . LYS A 1 260 ? -9.453 9.354 2.640 1.00 94.06 260 LYS A CA 1
ATOM 2099 C C . LYS A 1 260 ? -8.040 9.698 3.097 1.00 94.06 260 LYS A C 1
ATOM 2101 O O . LYS A 1 260 ? -7.431 10.599 2.529 1.00 94.06 260 LYS A O 1
ATOM 2106 N N . LEU A 1 261 ? -7.501 8.957 4.064 1.00 93.69 261 LEU A N 1
ATOM 2107 C CA . LEU A 1 261 ? -6.154 9.178 4.592 1.00 93.69 261 LEU A CA 1
ATOM 2108 C C . LEU A 1 261 ? -5.094 9.051 3.495 1.00 93.69 261 LEU A C 1
ATOM 2110 O O . LEU A 1 261 ? -4.224 9.911 3.377 1.00 93.69 261 LEU A O 1
ATOM 2114 N N . MET A 1 262 ? -5.192 8.024 2.647 1.00 91.81 262 MET A N 1
ATOM 2115 C CA . MET A 1 262 ? -4.306 7.879 1.493 1.00 91.81 262 MET A CA 1
ATOM 2116 C C . MET A 1 262 ? -4.494 9.016 0.499 1.00 91.81 262 MET A C 1
ATOM 2118 O O . MET A 1 262 ? -3.514 9.486 -0.058 1.00 91.81 262 MET A O 1
ATOM 2122 N N . THR A 1 263 ? -5.721 9.483 0.271 1.00 91.75 263 THR A N 1
ATOM 2123 C CA . THR A 1 263 ? -5.961 10.622 -0.626 1.00 91.75 263 THR A CA 1
ATOM 2124 C C . THR A 1 263 ? -5.248 11.873 -0.122 1.00 91.75 263 THR A C 1
ATOM 2126 O O . THR A 1 263 ? -4.567 12.529 -0.904 1.00 91.75 263 THR A O 1
ATOM 2129 N N . GLU A 1 264 ? -5.346 12.176 1.172 1.00 92.38 264 GLU A N 1
ATOM 2130 C CA . GLU A 1 264 ? -4.634 13.303 1.784 1.00 92.38 264 GLU A CA 1
ATOM 2131 C C . GLU A 1 264 ? -3.114 13.128 1.703 1.00 92.38 264 GLU A C 1
ATOM 2133 O O . GLU A 1 264 ? -2.413 14.017 1.224 1.00 92.38 264 GLU A O 1
ATOM 2138 N N . LYS A 1 265 ? -2.588 11.946 2.043 1.00 88.94 265 LYS A N 1
ATOM 2139 C CA . LYS A 1 265 ? -1.144 11.684 1.946 1.00 88.94 265 LYS A CA 1
ATOM 2140 C C . LYS A 1 265 ? -0.611 11.673 0.524 1.00 88.94 265 LYS A C 1
ATOM 2142 O O . LYS A 1 265 ? 0.492 12.146 0.279 1.00 88.94 265 LYS A O 1
ATOM 2147 N N . LEU A 1 266 ? -1.401 11.217 -0.440 1.00 89.00 266 LEU A N 1
ATOM 2148 C CA . LEU A 1 266 ? -1.012 11.267 -1.840 1.00 89.00 266 LEU A CA 1
ATOM 2149 C C . LEU A 1 266 ? -1.068 12.693 -2.395 1.00 89.00 266 LEU A C 1
ATOM 2151 O O . LEU A 1 266 ? -0.287 13.012 -3.288 1.00 89.00 266 LEU A O 1
ATOM 2155 N N . LYS A 1 267 ? -1.905 13.595 -1.864 1.00 87.62 267 LYS A N 1
ATOM 2156 C CA . LYS A 1 267 ? -1.861 15.017 -2.255 1.00 87.62 267 LYS A CA 1
ATOM 2157 C C . LYS A 1 267 ? -0.497 15.648 -1.963 1.00 87.62 267 LYS A C 1
ATOM 2159 O O . LYS A 1 267 ? -0.047 16.441 -2.788 1.00 87.62 267 LYS A O 1
ATOM 2164 N N . GLU A 1 268 ? 0.165 15.238 -0.879 1.00 86.88 268 GLU A N 1
ATOM 2165 C CA . GLU A 1 268 ? 1.518 15.682 -0.503 1.00 86.88 268 GLU A CA 1
ATOM 2166 C C . GLU A 1 268 ? 2.604 15.206 -1.492 1.00 86.88 268 GLU A C 1
ATOM 2168 O O . GLU A 1 268 ? 3.674 15.812 -1.555 1.00 86.88 268 GLU A O 1
ATOM 2173 N N . LEU A 1 269 ? 2.349 14.179 -2.323 1.00 85.38 269 LEU A N 1
ATOM 2174 C CA . LEU A 1 269 ? 3.285 13.794 -3.385 1.00 85.38 269 LEU A CA 1
ATOM 2175 C C . LEU A 1 269 ? 3.297 14.843 -4.498 1.00 85.38 269 LEU A C 1
ATOM 2177 O O . LEU A 1 269 ? 2.465 14.856 -5.411 1.00 85.38 269 LEU A O 1
ATOM 2181 N N . THR A 1 270 ? 4.293 15.711 -4.422 1.00 87.81 270 THR A N 1
ATOM 2182 C CA . THR A 1 270 ? 4.603 16.702 -5.444 1.00 87.81 270 THR A CA 1
ATOM 2183 C C . THR A 1 270 ? 5.285 16.043 -6.658 1.00 87.81 270 THR A C 1
ATOM 2185 O O . THR A 1 270 ? 5.846 14.946 -6.546 1.00 87.81 270 THR A O 1
ATOM 2188 N N . PRO A 1 271 ? 5.273 16.697 -7.837 1.00 87.69 271 PRO A N 1
ATOM 2189 C CA . PRO A 1 271 ? 5.976 16.215 -9.028 1.00 87.69 271 PRO A CA 1
ATOM 2190 C C . PRO A 1 271 ? 7.435 15.764 -8.807 1.00 87.69 271 PRO A C 1
ATOM 2192 O O . PRO A 1 271 ? 7.783 14.704 -9.329 1.00 87.69 271 PRO A O 1
ATOM 2195 N N . PRO A 1 272 ? 8.295 16.476 -8.040 1.00 87.69 272 PRO A N 1
ATOM 2196 C CA . PRO A 1 272 ? 9.675 16.036 -7.822 1.00 87.69 272 PRO A CA 1
ATOM 2197 C C . PRO A 1 272 ? 9.778 14.734 -7.018 1.00 87.69 272 PRO A C 1
ATOM 2199 O O . PRO A 1 272 ? 10.665 13.932 -7.292 1.00 87.69 272 PRO A O 1
ATOM 2202 N N . ILE A 1 273 ? 8.863 14.484 -6.073 1.00 88.12 273 ILE A N 1
ATOM 2203 C CA . ILE A 1 273 ? 8.853 13.241 -5.287 1.00 88.12 273 ILE A CA 1
ATOM 2204 C C . ILE A 1 273 ? 8.495 12.057 -6.188 1.00 88.12 273 ILE A C 1
ATOM 2206 O O . ILE A 1 273 ? 9.194 11.048 -6.187 1.00 88.12 273 ILE A O 1
ATOM 2210 N N . VAL A 1 274 ? 7.438 12.191 -6.998 1.00 87.62 274 VAL A N 1
ATOM 2211 C CA . VAL A 1 274 ? 7.020 11.136 -7.942 1.00 87.62 274 VAL A CA 1
ATOM 2212 C C . VAL A 1 274 ? 8.103 10.870 -8.982 1.00 87.62 274 VAL A C 1
ATOM 2214 O O . VAL A 1 274 ? 8.362 9.711 -9.300 1.00 87.62 274 VAL A O 1
ATOM 2217 N N . LYS A 1 275 ? 8.753 11.930 -9.482 1.00 89.50 275 LYS A N 1
ATOM 2218 C CA . LYS A 1 275 ? 9.901 11.808 -10.381 1.00 89.50 275 LYS A CA 1
ATOM 2219 C C . LYS A 1 275 ? 10.986 10.950 -9.737 1.00 89.50 275 LYS A C 1
ATOM 2221 O O . LYS A 1 275 ? 11.342 9.946 -10.330 1.00 89.50 275 LYS A O 1
ATOM 2226 N N . LYS A 1 276 ? 11.440 11.302 -8.528 1.00 89.94 276 LYS A N 1
ATOM 2227 C CA . LYS A 1 276 ? 12.503 10.575 -7.822 1.00 89.94 276 LYS A CA 1
ATOM 2228 C C . LYS A 1 276 ? 12.148 9.103 -7.592 1.00 89.94 276 LYS A C 1
ATOM 2230 O O . LYS A 1 276 ? 12.933 8.237 -7.938 1.00 89.94 276 LYS A O 1
ATOM 2235 N N . LEU A 1 277 ? 10.940 8.820 -7.097 1.00 88.25 277 LEU A N 1
ATOM 2236 C CA . LEU A 1 277 ? 10.480 7.444 -6.863 1.00 88.25 277 LEU A CA 1
ATOM 2237 C C . LEU A 1 277 ? 10.505 6.593 -8.136 1.00 88.25 277 LEU A C 1
ATOM 2239 O O . LEU A 1 277 ? 10.953 5.452 -8.116 1.00 88.25 277 LEU A O 1
ATOM 2243 N N . MET A 1 278 ? 10.011 7.142 -9.246 1.00 87.88 278 MET A N 1
ATOM 2244 C CA . MET A 1 278 ? 10.026 6.437 -10.525 1.00 87.88 278 MET A CA 1
ATOM 2245 C C . MET A 1 278 ? 11.434 6.343 -11.104 1.00 87.88 278 MET A C 1
ATOM 2247 O O . MET A 1 278 ? 11.762 5.350 -11.735 1.00 87.88 278 MET A O 1
ATOM 2251 N N . GLU A 1 279 ? 12.264 7.358 -10.897 1.00 87.56 279 GLU A N 1
ATOM 2252 C CA . GLU A 1 279 ? 13.647 7.398 -11.358 1.00 87.56 279 GLU A CA 1
ATOM 2253 C C . GLU A 1 279 ? 14.488 6.313 -10.688 1.00 87.56 279 GLU A C 1
ATOM 2255 O O . GLU A 1 279 ? 15.196 5.600 -11.394 1.00 87.56 279 GLU A O 1
ATOM 2260 N N . ASP A 1 280 ? 14.326 6.120 -9.378 1.00 87.81 280 ASP A N 1
ATOM 2261 C CA . ASP A 1 280 ? 15.005 5.068 -8.617 1.00 87.81 280 ASP A CA 1
ATOM 2262 C C . ASP A 1 280 ? 14.637 3.666 -9.146 1.00 87.81 280 ASP A C 1
ATOM 2264 O O . ASP A 1 280 ? 15.515 2.834 -9.348 1.00 87.81 280 ASP A O 1
ATOM 2268 N N . VAL A 1 281 ? 13.359 3.419 -9.462 1.00 86.75 281 VAL A N 1
ATOM 2269 C CA . VAL A 1 281 ? 12.892 2.114 -9.977 1.00 86.75 281 VAL A CA 1
ATOM 2270 C C . VAL A 1 281 ? 13.274 1.889 -11.447 1.00 86.75 281 VAL A C 1
ATOM 2272 O O . VAL A 1 281 ? 13.650 0.793 -11.850 1.00 86.75 281 VAL A O 1
ATOM 2275 N N . ILE A 1 282 ? 13.145 2.914 -12.290 1.00 85.31 282 ILE A N 1
ATOM 2276 C CA . ILE A 1 282 ? 13.280 2.789 -13.750 1.00 85.31 282 ILE A CA 1
ATOM 2277 C C . ILE A 1 282 ? 14.750 2.857 -14.174 1.00 85.31 282 ILE A C 1
ATOM 2279 O O . ILE A 1 282 ? 15.136 2.148 -15.102 1.00 85.31 282 ILE A O 1
ATOM 2283 N N . ARG A 1 283 ? 15.600 3.678 -13.537 1.00 80.50 283 ARG A N 1
ATOM 2284 C CA . ARG A 1 283 ? 17.007 3.817 -13.961 1.00 80.50 283 ARG A CA 1
ATOM 2285 C C . ARG A 1 283 ? 17.788 2.515 -13.858 1.00 80.50 283 ARG A C 1
ATOM 2287 O O . ARG A 1 283 ? 18.633 2.276 -14.718 1.00 80.50 283 ARG A O 1
ATOM 2294 N N . GLU A 1 284 ? 17.508 1.681 -12.866 1.00 82.25 284 GLU A N 1
ATOM 2295 C CA . GLU A 1 284 ? 18.195 0.400 -12.690 1.00 82.25 284 GLU A CA 1
ATOM 2296 C C . GLU A 1 284 ? 17.964 -0.529 -13.894 1.00 82.25 284 GLU A C 1
ATOM 2298 O O . GLU A 1 284 ? 18.911 -1.062 -14.477 1.00 82.25 284 GLU A O 1
ATOM 2303 N N . HIS A 1 285 ? 16.718 -0.627 -14.361 1.00 86.19 285 HIS A N 1
ATOM 2304 C CA . HIS A 1 285 ? 16.349 -1.526 -15.455 1.00 86.19 285 HIS A CA 1
ATOM 2305 C C . HIS A 1 285 ? 16.542 -0.917 -16.852 1.00 86.19 285 HIS A C 1
ATOM 2307 O O . HIS A 1 285 ? 16.959 -1.616 -17.775 1.00 86.19 285 HIS A O 1
ATOM 2313 N N . LEU A 1 286 ? 16.304 0.386 -17.041 1.00 84.81 286 LEU A N 1
ATOM 2314 C CA . LEU A 1 286 ? 16.491 1.023 -18.352 1.00 84.81 286 LEU A CA 1
ATOM 2315 C C . LEU A 1 286 ? 17.962 1.308 -18.683 1.00 84.81 286 LEU A C 1
ATOM 2317 O O . LEU A 1 286 ? 18.280 1.525 -19.852 1.00 84.81 286 LEU A O 1
ATOM 2321 N N . SER A 1 287 ? 18.879 1.255 -17.712 1.00 84.19 287 SER A N 1
ATOM 2322 C CA . SER A 1 287 ? 20.319 1.332 -18.004 1.00 84.19 287 SER A CA 1
ATOM 2323 C C . SER A 1 287 ? 20.784 0.160 -18.874 1.00 84.19 287 SER A C 1
ATOM 2325 O O . SER A 1 287 ? 21.576 0.350 -19.797 1.00 84.19 287 SER A O 1
ATOM 2327 N N . TRP A 1 288 ? 20.215 -1.032 -18.673 1.00 90.56 288 TRP A N 1
ATOM 2328 C CA . TRP A 1 288 ? 20.457 -2.189 -19.537 1.00 90.56 288 TRP A CA 1
ATOM 2329 C C . TRP A 1 288 ? 19.939 -1.988 -20.959 1.00 90.56 288 TRP A C 1
ATOM 2331 O O . TRP A 1 288 ? 20.584 -2.413 -21.915 1.00 90.56 288 TRP A O 1
ATOM 2341 N N . LEU A 1 289 ? 18.817 -1.286 -21.122 1.00 91.12 289 LEU A N 1
ATOM 2342 C CA . LEU A 1 289 ? 18.263 -0.971 -22.439 1.00 91.12 289 LEU A CA 1
ATOM 2343 C C . LEU A 1 289 ? 19.261 -0.159 -23.288 1.00 91.12 289 LEU A C 1
ATOM 2345 O O . LEU A 1 289 ? 19.316 -0.332 -24.501 1.00 91.12 289 LEU A O 1
ATOM 2349 N N . ILE A 1 290 ? 20.089 0.692 -22.662 1.00 92.38 290 ILE A N 1
ATOM 2350 C CA . ILE A 1 290 ? 21.125 1.477 -23.359 1.00 92.38 290 ILE A CA 1
ATOM 2351 C C . ILE A 1 290 ? 22.218 0.549 -23.890 1.00 92.38 290 ILE A C 1
ATOM 2353 O O . ILE A 1 290 ? 22.622 0.678 -25.043 1.00 92.38 290 ILE A O 1
ATOM 2357 N N . VAL A 1 291 ? 22.650 -0.414 -23.074 1.00 93.44 291 VAL A N 1
ATOM 2358 C CA . VAL A 1 291 ? 23.658 -1.412 -23.458 1.00 93.44 291 VAL A CA 1
ATOM 2359 C C . VAL A 1 291 ? 23.155 -2.255 -24.626 1.00 93.44 291 VAL A C 1
ATOM 2361 O O . VAL A 1 291 ? 23.856 -2.402 -25.625 1.00 93.44 291 VAL A O 1
ATOM 2364 N N . TRP A 1 292 ? 21.915 -2.740 -24.552 1.00 94.00 292 TRP A N 1
ATOM 2365 C CA . TRP A 1 292 ? 21.298 -3.473 -25.654 1.00 94.00 292 TRP A CA 1
ATOM 2366 C C . TRP A 1 292 ? 21.122 -2.603 -26.900 1.00 94.00 292 TRP A C 1
ATOM 2368 O O . TRP A 1 292 ? 21.381 -3.080 -27.998 1.00 94.00 292 TRP A O 1
ATOM 2378 N N . GLY A 1 293 ? 20.783 -1.320 -26.752 1.00 93.69 293 GLY A N 1
ATOM 2379 C CA . GLY A 1 293 ? 20.758 -0.361 -27.859 1.00 93.69 293 GLY A CA 1
ATOM 2380 C C . GLY A 1 293 ? 22.103 -0.260 -28.587 1.00 93.69 293 GLY A C 1
ATOM 2381 O O . GLY A 1 293 ? 22.132 -0.255 -29.817 1.00 93.69 293 GLY A O 1
ATOM 2382 N N . CYS A 1 294 ? 23.217 -0.267 -27.848 1.00 94.00 294 CYS A N 1
ATOM 2383 C CA . CYS A 1 294 ? 24.559 -0.312 -28.431 1.00 94.00 294 CYS A CA 1
ATOM 2384 C C . CYS A 1 294 ? 24.850 -1.638 -29.143 1.00 94.00 294 CYS A C 1
ATOM 2386 O O . CYS A 1 294 ? 25.393 -1.636 -30.245 1.00 94.00 294 CYS A O 1
ATOM 2388 N N . VAL A 1 295 ? 24.486 -2.764 -28.525 1.00 95.06 295 VAL A N 1
ATOM 2389 C CA . VAL A 1 295 ? 24.723 -4.105 -29.080 1.00 95.06 295 VAL A CA 1
ATOM 2390 C C . VAL A 1 295 ? 23.909 -4.317 -30.357 1.00 95.06 295 VAL A C 1
ATOM 2392 O O . VAL A 1 295 ? 24.479 -4.662 -31.387 1.00 95.06 295 VAL A O 1
ATOM 2395 N N . PHE A 1 296 ? 22.601 -4.047 -30.332 1.00 94.50 296 PHE A N 1
ATOM 2396 C CA . PHE A 1 296 ? 21.729 -4.184 -31.501 1.00 94.50 296 PHE A CA 1
ATOM 2397 C C . PHE A 1 296 ? 22.099 -3.203 -32.609 1.00 94.50 296 PHE A C 1
ATOM 2399 O O . PHE A 1 296 ? 22.178 -3.608 -33.766 1.00 94.50 296 PHE A O 1
ATOM 2406 N N . GLY A 1 297 ? 22.382 -1.941 -32.267 1.00 93.00 297 GLY A N 1
ATOM 2407 C CA . GLY A 1 297 ? 22.875 -0.962 -33.233 1.00 93.00 297 GLY A CA 1
ATOM 2408 C C . GLY A 1 297 ? 24.158 -1.448 -33.905 1.00 93.00 297 GLY A C 1
ATOM 2409 O O . GLY A 1 297 ? 24.255 -1.450 -35.129 1.00 93.00 297 GLY A O 1
ATOM 2410 N N . GLY A 1 298 ? 25.108 -1.965 -33.127 1.00 93.81 298 GLY A N 1
ATOM 2411 C CA . GLY A 1 298 ? 26.344 -2.518 -33.664 1.00 93.81 298 GLY A CA 1
ATOM 2412 C C . GLY A 1 298 ? 26.122 -3.735 -34.567 1.00 93.81 298 GLY A C 1
ATOM 2413 O O . GLY A 1 298 ? 26.662 -3.788 -35.673 1.00 93.81 298 GLY A O 1
ATOM 2414 N N . CYS A 1 299 ? 25.283 -4.685 -34.147 1.00 93.69 299 CYS A N 1
ATOM 2415 C CA . CYS A 1 299 ? 24.909 -5.843 -34.959 1.00 93.69 299 CYS A CA 1
ATOM 2416 C C . CYS A 1 299 ? 24.267 -5.425 -36.290 1.00 93.69 299 CYS A C 1
ATOM 2418 O O . CYS A 1 299 ? 24.660 -5.936 -37.337 1.00 93.69 299 CYS A O 1
ATOM 2420 N N . ILE A 1 300 ? 23.338 -4.464 -36.274 1.00 90.81 300 ILE A N 1
ATOM 2421 C CA . ILE A 1 300 ? 22.718 -3.917 -37.490 1.00 90.81 300 ILE A CA 1
ATOM 2422 C C . ILE A 1 300 ? 23.770 -3.244 -38.378 1.00 90.81 300 ILE A C 1
ATOM 2424 O O . ILE A 1 300 ? 23.744 -3.424 -39.593 1.00 90.81 300 ILE A O 1
ATOM 2428 N N . GLY A 1 301 ? 24.732 -2.528 -37.792 1.00 89.38 301 GLY A N 1
ATOM 2429 C CA . GLY A 1 301 ? 25.854 -1.938 -38.523 1.00 89.38 301 GLY A CA 1
ATOM 2430 C C . GLY A 1 301 ? 26.703 -2.981 -39.260 1.00 89.38 301 GLY A C 1
ATOM 2431 O O . GLY A 1 301 ? 27.049 -2.781 -40.424 1.00 89.38 301 GLY A O 1
ATOM 2432 N N . LEU A 1 302 ? 26.988 -4.123 -38.623 1.00 90.06 302 LEU A N 1
ATOM 2433 C CA . LEU A 1 302 ? 27.707 -5.239 -39.253 1.00 90.06 302 LEU A CA 1
ATOM 2434 C C . LEU A 1 302 ? 26.888 -5.898 -40.363 1.00 90.06 302 LEU A C 1
ATOM 2436 O O . LEU A 1 302 ? 27.419 -6.146 -41.444 1.00 90.06 302 LEU A O 1
ATOM 2440 N N . VAL A 1 303 ? 25.601 -6.151 -40.114 1.00 88.44 303 VAL A N 1
ATOM 2441 C CA . VAL A 1 303 ? 24.691 -6.748 -41.102 1.00 88.44 303 VAL A CA 1
ATOM 2442 C C . VAL A 1 303 ? 24.521 -5.830 -42.312 1.00 88.44 303 VAL A C 1
ATOM 2444 O O . VAL A 1 303 ? 24.588 -6.306 -43.436 1.00 88.44 303 VAL A O 1
ATOM 2447 N N . SER A 1 304 ? 24.382 -4.519 -42.112 1.00 85.38 304 SER A N 1
ATOM 2448 C CA . SER A 1 304 ? 24.273 -3.525 -43.190 1.00 85.38 304 SER A CA 1
ATOM 2449 C C . SER A 1 304 ? 25.520 -3.496 -44.080 1.00 85.38 304 SER A C 1
ATOM 2451 O O . SER A 1 304 ? 25.424 -3.444 -45.307 1.00 85.38 304 SER A O 1
ATOM 2453 N N . LYS A 1 305 ? 26.709 -3.617 -43.476 1.00 83.94 305 LYS A N 1
ATOM 2454 C CA . LYS A 1 305 ? 27.961 -3.747 -44.231 1.00 83.94 305 LYS A CA 1
ATOM 2455 C C . LYS A 1 305 ? 28.085 -5.085 -44.953 1.00 83.94 305 LYS A C 1
ATOM 2457 O O . LYS A 1 305 ? 28.567 -5.105 -46.079 1.00 83.94 305 LYS A O 1
ATOM 2462 N N . PHE A 1 306 ? 27.622 -6.176 -44.348 1.00 84.31 306 PHE A N 1
ATOM 2463 C CA . PHE A 1 306 ? 27.600 -7.496 -44.981 1.00 84.31 306 PHE A CA 1
ATOM 2464 C C . PHE A 1 306 ? 26.595 -7.581 -46.145 1.00 84.31 306 PHE A C 1
ATOM 2466 O O . PHE A 1 306 ? 26.873 -8.235 -47.144 1.00 84.31 306 PHE A O 1
ATOM 2473 N N . ALA A 1 307 ? 25.453 -6.894 -46.039 1.00 80.94 307 ALA A N 1
ATOM 2474 C CA . ALA A 1 307 ? 24.384 -6.874 -47.039 1.00 80.94 307 ALA A CA 1
ATOM 2475 C C . ALA A 1 307 ? 24.642 -5.928 -48.230 1.00 80.94 307 ALA A C 1
ATOM 2477 O O . ALA A 1 307 ? 23.872 -5.941 -49.184 1.00 80.94 307 ALA A O 1
ATOM 2478 N N . GLY A 1 308 ? 25.727 -5.144 -48.217 1.00 65.69 308 GLY A N 1
ATOM 2479 C CA . GLY A 1 308 ? 26.232 -4.498 -49.430 1.00 65.69 308 GLY A CA 1
ATOM 2480 C C . GLY A 1 308 ? 25.577 -3.170 -49.827 1.00 65.69 308 GLY A C 1
ATOM 2481 O O . GLY A 1 308 ? 25.149 -3.015 -50.962 1.00 65.69 308 GLY A O 1
ATOM 2482 N N . TYR A 1 309 ? 25.639 -2.155 -48.959 1.00 55.28 309 TYR A N 1
ATOM 2483 C CA . TYR A 1 309 ? 25.697 -0.742 -49.394 1.00 55.28 309 TYR A CA 1
ATOM 2484 C C . TYR A 1 309 ? 27.155 -0.252 -49.410 1.00 55.28 309 TYR A C 1
ATOM 2486 O O . TYR A 1 309 ? 27.544 0.696 -48.725 1.00 55.28 309 TYR A O 1
ATOM 2494 N N . GLY A 1 310 ? 27.996 -0.987 -50.130 1.00 55.31 310 GLY A N 1
ATOM 2495 C CA . GLY A 1 310 ? 29.435 -0.765 -50.218 1.00 55.31 310 GLY A CA 1
ATOM 2496 C C . GLY A 1 310 ? 29.999 -1.494 -51.428 1.00 55.31 310 GLY A C 1
ATOM 2497 O O . GLY A 1 310 ? 30.754 -2.449 -51.283 1.00 55.31 310 GLY A O 1
ATOM 2498 N N . SER A 1 311 ? 29.542 -1.096 -52.611 1.00 38.97 311 SER A N 1
ATOM 2499 C CA . SER A 1 311 ? 30.175 -1.366 -53.905 1.00 38.97 311 SER A CA 1
ATOM 2500 C C . SER A 1 311 ? 30.443 -0.028 -54.570 1.00 38.97 311 SER A C 1
ATOM 2502 O O . SER A 1 311 ? 29.515 0.812 -54.523 1.00 38.97 311 SER A O 1
#

pLDDT: mean 70.86, std 22.1, range [28.55, 95.44]